Protein AF-A0AA39Y5P6-F1 (afdb_monomer)

Mean predicted aligned error: 9.76 Å

Radius of gyration: 22.53 Å; Cα contacts (8 Å, |Δi|>4): 224; chains: 1; bounding box: 82×36×57 Å

InterPro domains:
  IPR029498 Prion-inhibition and propagation, HeLo domain [PF14479] (5-193)
  IPR031469 Fungal death-pathway protein, SesB domain [PF17046] (226-248)
  IPR038305 HeLo domain superfamily [G3DSA:1.20.120.1020] (1-224)

Foldseek 3Di:
DPDLPPPLVPDFLLRLLLLLLVLLVQEFAWCQCPPVRLLLNLLSLVLSLLSLLLCVLQVVVPDLPSDDPVLRVLSSVLSSVLSVLSVVQQVVQVVVVVPVPDPVNGDTDDLVPPHDPQSNLSSVLSVVSSVVSRDPPPDDDDHRTYGYDPVSSVVSSVSSLVSSVVNCVSCVVSVVVSLVVLLVSCVSCPPRHDLVSVLVSCVPRPVSNNVSSVVVVVVVVPDDPDDDDDDPDDDDDDDDDDPDDDDDDDDD

pLDDT: mean 84.46, std 14.76, range [33.56, 97.62]

Solvent-accessible surface area (backbone atoms only — not comparable to full-atom values): 15025 Å² total; per-residue (Å²): 143,88,65,76,78,75,60,61,79,79,49,56,58,45,54,45,47,53,54,44,58,48,50,62,76,30,57,30,45,24,56,87,44,59,90,50,39,57,62,54,49,46,44,51,40,49,54,45,33,52,53,38,43,54,38,58,48,52,34,35,87,83,37,66,81,72,42,58,73,70,56,40,54,50,45,40,52,46,44,50,48,49,43,48,51,51,54,50,53,50,50,53,30,51,56,50,58,70,68,63,78,51,71,82,86,65,45,56,52,49,75,90,77,68,44,52,80,88,52,41,52,49,48,52,50,40,49,50,55,33,52,69,70,44,75,89,69,85,67,79,87,72,78,73,47,46,50,60,57,70,68,59,49,53,54,52,52,54,54,43,47,55,46,50,55,50,57,54,66,72,43,64,93,32,48,68,50,41,48,52,50,28,44,48,52,45,58,73,42,58,90,71,42,64,58,72,58,52,31,63,57,21,59,86,77,32,64,63,46,22,51,37,42,48,58,52,52,53,58,54,70,72,44,73,91,77,84,81,89,84,70,98,78,82,78,86,83,89,87,81,88,80,93,70,92,84,80,89,85,79,87,130

Secondary structure (DSSP, 8-state):
--SHHHHGGG--HHHHHHHHHHHHHHEEEBGGGGGGHHHHHHHHHHHHHHHHHHHHHTTTTT-GGGS-HHHHHHHHHHHHHHHHHHHHHHHHHHHHHHHH-SSGGG-B--HHHHS-TTTHHHHHHHHHHHHHHS-------PPPEEE-SHHHHHHHHHHHHHHHHHHHHT-GGGHHHHHHHHHHHHHHHTTTS-HHHHHHHHTTT-HHHHHHHHHHHHHHHSS-------STT----------SPP------

Nearest PDB structures (foldseek):
  2wvo-assembly1_B  TM=9.289E-01  e=4.476E-13  Podospora anserina
  2wvn-assembly1_A-2  TM=9.182E-01  e=2.655E-13  Podospora anserina
  2wvq-assembly1_A  TM=9.325E-01  e=5.952E-13  Podospora anserina
  2wvq-assembly1_B  TM=9.273E-01  e=1.243E-11  Podospora anserina

Sequence (252 aa):
MEAVGLGIGALGLAGLFNNAVDCFEFVQLGRDFGKDFGTSQLQLDNTRLRLTRWGEAVHVQENEGSLPPAELEQAKKTIGQILFLFAQAEGVSEDVKRKAGSATELAAYDPNSDMEDRLMPLHEHMRSIAQARQKKVGLRRKTKWALYGRGHFMALLENIRALLDDLEKMVPARRDAQRSLCEEEVSIMNGNVDLPLLESVAADQDPDLREAVKKVLDKKEERPPNVIFSGADNRGFQLGHNSGSISGFTFG

Structure (mmCIF, N/CA/C/O backbone):
data_AF-A0AA39Y5P6-F1
#
_entry.id   AF-A0AA39Y5P6-F1
#
loop_
_atom_site.group_PDB
_atom_site.id
_atom_site.type_symbol
_atom_site.label_atom_id
_atom_site.label_alt_id
_atom_site.label_comp_id
_atom_site.label_asym_id
_atom_site.label_entity_id
_atom_site.label_seq_id
_atom_site.pdbx_PDB_ins_code
_atom_site.Cartn_x
_atom_site.Cartn_y
_atom_site.Cartn_z
_atom_site.occupancy
_atom_site.B_iso_or_equiv
_atom_site.auth_seq_id
_atom_site.auth_comp_id
_atom_site.auth_asym_id
_atom_site.auth_atom_id
_atom_site.pdbx_PDB_model_num
ATOM 1 N N . MET A 1 1 ? 27.023 -2.803 7.244 1.00 39.62 1 MET A N 1
ATOM 2 C CA . MET A 1 1 ? 25.901 -3.175 8.127 1.00 39.62 1 MET A CA 1
ATOM 3 C C . MET A 1 1 ? 26.045 -2.395 9.416 1.00 39.62 1 MET A C 1
ATOM 5 O O . MET A 1 1 ? 26.773 -2.889 10.245 1.00 39.62 1 MET A O 1
ATOM 9 N N . GLU A 1 2 ? 25.441 -1.210 9.548 1.00 36.31 2 GLU A N 1
ATOM 10 C CA . GLU A 1 2 ? 25.151 -0.501 10.817 1.00 36.31 2 GLU A CA 1
ATOM 11 C C . GLU A 1 2 ? 24.315 0.744 10.450 1.00 36.31 2 GLU A C 1
ATOM 13 O O . GLU A 1 2 ? 24.869 1.724 9.971 1.00 36.31 2 GLU A O 1
ATOM 18 N N . ALA A 1 3 ? 22.981 0.678 10.554 1.00 33.56 3 ALA A N 1
ATOM 19 C CA . ALA A 1 3 ? 22.080 1.853 10.524 1.00 33.56 3 ALA A CA 1
ATOM 20 C C . ALA A 1 3 ? 20.616 1.474 10.809 1.00 33.56 3 ALA A C 1
ATOM 22 O O . ALA A 1 3 ? 19.875 2.251 11.402 1.00 33.56 3 ALA A O 1
ATOM 23 N N . VAL A 1 4 ? 20.188 0.266 10.425 1.00 43.31 4 VAL A N 1
ATOM 24 C CA . VAL A 1 4 ? 18.768 -0.131 10.517 1.00 43.31 4 VAL A CA 1
ATOM 25 C C . VAL A 1 4 ? 18.364 -0.505 11.952 1.00 43.31 4 VAL A C 1
ATOM 27 O O . VAL A 1 4 ? 17.228 -0.276 12.351 1.00 43.31 4 VAL A O 1
ATOM 30 N N . GLY A 1 5 ? 19.298 -1.005 12.770 1.00 38.91 5 GLY A N 1
ATOM 31 C CA . GLY A 1 5 ? 19.002 -1.474 14.132 1.00 38.91 5 GLY A CA 1
ATOM 32 C C . GLY A 1 5 ? 18.878 -0.384 15.205 1.00 38.91 5 GLY A C 1
ATOM 33 O O . GLY A 1 5 ? 18.193 -0.593 16.198 1.00 38.91 5 GLY A O 1
ATOM 34 N N . LEU A 1 6 ? 19.499 0.786 15.018 1.00 39.22 6 LEU A N 1
ATOM 35 C CA . LEU A 1 6 ? 19.599 1.815 16.069 1.00 39.22 6 LEU A CA 1
ATOM 36 C C . LEU A 1 6 ? 18.521 2.911 15.987 1.00 39.22 6 LEU A C 1
ATOM 38 O O . LEU A 1 6 ? 18.294 3.606 16.971 1.00 39.22 6 LEU A O 1
ATOM 42 N N . GLY A 1 7 ? 17.829 3.059 14.851 1.00 41.22 7 GLY A N 1
ATOM 43 C CA . GLY A 1 7 ? 16.792 4.088 14.668 1.00 41.22 7 GLY A CA 1
ATOM 44 C C . GLY A 1 7 ? 15.353 3.620 14.913 1.00 41.22 7 GLY A C 1
ATOM 45 O O . GLY A 1 7 ? 14.494 4.431 15.245 1.00 41.22 7 GLY A O 1
ATOM 46 N N . ILE A 1 8 ? 15.080 2.319 14.766 1.00 47.31 8 ILE A N 1
ATOM 47 C CA . ILE A 1 8 ? 13.721 1.754 14.863 1.00 47.31 8 ILE A CA 1
ATOM 48 C C . ILE A 1 8 ? 13.249 1.683 16.328 1.00 47.31 8 ILE A C 1
ATOM 50 O O . ILE A 1 8 ? 12.071 1.882 16.600 1.00 47.31 8 ILE A O 1
ATOM 54 N N . GLY A 1 9 ? 14.160 1.486 17.288 1.00 49.50 9 GLY A N 1
ATOM 55 C CA . GLY A 1 9 ? 13.812 1.309 18.706 1.00 49.50 9 GLY A CA 1
ATOM 56 C C . GLY A 1 9 ? 13.389 2.575 19.465 1.00 49.50 9 GLY A C 1
ATOM 57 O O . GLY A 1 9 ? 12.882 2.460 20.575 1.00 49.50 9 GLY A O 1
ATOM 58 N N . ALA A 1 10 ? 13.589 3.772 18.900 1.00 58.25 10 ALA A N 1
ATOM 59 C CA . ALA A 1 10 ? 13.275 5.044 19.565 1.00 58.25 10 ALA A CA 1
ATOM 60 C C . ALA A 1 10 ? 11.920 5.650 19.150 1.00 58.25 10 ALA A C 1
ATOM 62 O O . ALA A 1 10 ? 11.493 6.648 19.731 1.00 58.25 10 ALA A O 1
ATOM 63 N N . LEU A 1 11 ? 11.256 5.089 18.134 1.00 70.00 11 LEU A N 1
ATOM 64 C CA . LEU A 1 11 ? 10.003 5.621 17.599 1.00 70.00 11 LEU A CA 1
ATOM 65 C C . LEU A 1 11 ? 8.789 4.922 18.223 1.00 70.00 11 LEU A C 1
ATOM 67 O O . LEU A 1 11 ? 8.764 3.700 18.364 1.00 70.00 11 LEU A O 1
ATOM 71 N N . GLY A 1 12 ? 7.759 5.708 18.548 1.00 86.31 12 GLY A N 1
ATOM 72 C CA . GLY A 1 12 ? 6.415 5.195 18.828 1.00 86.31 12 GLY A CA 1
ATOM 73 C C . GLY A 1 12 ? 5.782 4.545 17.592 1.00 86.31 12 GLY A C 1
ATOM 74 O O . GLY A 1 12 ? 6.329 4.616 16.484 1.00 86.31 12 GLY A O 1
ATOM 75 N N . LEU A 1 13 ? 4.617 3.920 17.770 1.00 90.25 13 LEU A N 1
ATOM 76 C CA . LEU A 1 13 ? 3.918 3.218 16.689 1.00 90.25 13 LEU A CA 1
ATOM 77 C C . LEU A 1 13 ? 3.624 4.145 15.497 1.00 90.25 13 LEU A C 1
ATOM 79 O O . LEU A 1 13 ? 3.844 3.747 14.356 1.00 90.25 13 LEU A O 1
ATOM 83 N N . ALA A 1 14 ? 3.208 5.388 15.745 1.00 89.38 14 ALA A N 1
ATOM 84 C CA . ALA A 1 14 ? 2.924 6.384 14.714 1.00 89.38 14 ALA A CA 1
ATOM 85 C C . ALA A 1 14 ? 4.166 6.721 13.878 1.00 89.38 14 ALA A C 1
ATOM 87 O O . ALA A 1 14 ? 4.090 6.853 12.655 1.00 89.38 14 ALA A O 1
ATOM 88 N N . GLY A 1 15 ? 5.332 6.822 14.523 1.00 88.81 15 GLY A N 1
ATOM 89 C CA . GLY A 1 15 ? 6.603 7.059 13.839 1.00 88.81 15 GLY A CA 1
ATOM 90 C C . GLY A 1 15 ? 7.005 5.881 12.953 1.00 88.81 15 GLY A C 1
ATOM 91 O O . GLY A 1 15 ? 7.363 6.075 11.793 1.00 88.81 15 GLY A O 1
ATOM 92 N N . LEU A 1 16 ? 6.897 4.653 13.470 1.00 91.00 16 LEU A N 1
ATOM 93 C CA . LEU A 1 16 ? 7.160 3.437 12.694 1.00 91.00 16 LEU A CA 1
ATOM 94 C C . LEU A 1 16 ? 6.208 3.304 11.504 1.00 91.00 16 LEU A C 1
ATOM 96 O O . LEU A 1 16 ? 6.650 3.017 10.393 1.00 91.00 16 LEU A O 1
ATOM 100 N N . PHE A 1 17 ? 4.919 3.549 11.734 1.00 92.50 17 PHE A N 1
ATOM 101 C CA . PHE A 1 17 ? 3.883 3.515 10.712 1.00 92.50 17 PHE A CA 1
ATOM 102 C C . PHE A 1 17 ? 4.175 4.507 9.581 1.00 92.50 17 PHE A C 1
ATOM 104 O O . PHE A 1 17 ? 4.240 4.102 8.422 1.00 92.50 17 PHE A O 1
ATOM 111 N N . ASN A 1 18 ? 4.436 5.777 9.909 1.00 90.69 18 ASN A N 1
ATOM 112 C CA . ASN A 1 18 ? 4.758 6.800 8.911 1.00 90.69 18 ASN A CA 1
ATOM 113 C C . ASN A 1 18 ? 6.004 6.418 8.101 1.00 90.69 18 ASN A C 1
ATOM 115 O O . ASN A 1 18 ? 5.994 6.509 6.877 1.00 90.69 18 ASN A O 1
ATOM 119 N N . ASN A 1 19 ? 7.044 5.898 8.761 1.00 89.69 19 ASN A N 1
ATOM 120 C CA . ASN A 1 19 ? 8.247 5.428 8.073 1.00 89.69 19 ASN A CA 1
ATOM 121 C C . ASN A 1 19 ? 7.961 4.286 7.093 1.00 89.69 19 ASN A C 1
ATOM 123 O O . ASN A 1 19 ? 8.615 4.212 6.053 1.00 89.69 19 ASN A O 1
ATOM 127 N N . ALA A 1 20 ? 7.060 3.369 7.456 1.00 93.12 20 ALA A N 1
ATOM 128 C CA . ALA A 1 20 ? 6.717 2.212 6.639 1.00 93.12 20 ALA A CA 1
ATOM 129 C C . ALA A 1 20 ? 5.884 2.625 5.424 1.00 93.12 20 ALA A C 1
ATOM 131 O O . ALA A 1 20 ? 6.175 2.177 4.319 1.00 93.12 20 ALA A O 1
ATOM 132 N N . VAL A 1 21 ? 4.915 3.527 5.609 1.00 93.50 21 VAL A N 1
ATOM 133 C CA . VAL A 1 21 ? 4.131 4.121 4.514 1.00 93.50 21 VAL A CA 1
ATOM 134 C C . VAL A 1 21 ? 5.038 4.883 3.545 1.00 93.50 21 VAL A C 1
ATOM 136 O O . VAL A 1 21 ? 4.896 4.734 2.333 1.00 93.50 21 VAL A O 1
ATOM 139 N N . ASP A 1 22 ? 6.007 5.638 4.063 1.00 90.38 22 ASP A N 1
ATOM 140 C CA . ASP A 1 22 ? 6.978 6.374 3.252 1.00 90.38 22 ASP A CA 1
ATOM 141 C C . ASP A 1 22 ? 7.896 5.463 2.433 1.00 90.38 22 ASP A C 1
ATOM 143 O O . ASP A 1 22 ? 8.292 5.831 1.330 1.00 90.38 22 ASP A O 1
ATOM 147 N N . CYS A 1 23 ? 8.246 4.270 2.930 1.00 92.62 23 CYS A N 1
ATOM 148 C CA . CYS A 1 23 ? 9.097 3.344 2.179 1.00 92.62 23 CYS A CA 1
ATOM 149 C C . CYS A 1 23 ? 8.536 3.037 0.784 1.00 92.62 23 CYS A C 1
ATOM 151 O O . CYS A 1 23 ? 9.318 2.976 -0.160 1.00 92.62 23 CYS A O 1
ATOM 153 N N . PHE A 1 24 ? 7.212 2.941 0.629 1.00 93.50 24 PHE A N 1
ATOM 154 C CA . PHE A 1 24 ? 6.572 2.715 -0.670 1.00 93.50 24 PHE A CA 1
ATOM 155 C C . PHE A 1 24 ? 6.824 3.850 -1.680 1.00 93.50 24 PHE A C 1
ATOM 157 O O . PHE A 1 24 ? 6.935 3.579 -2.868 1.00 93.50 24 PHE A O 1
ATOM 164 N N . GLU A 1 25 ? 6.973 5.104 -1.235 1.00 89.06 25 GLU A N 1
ATOM 165 C CA . GLU A 1 25 ? 7.272 6.259 -2.112 1.00 89.06 25 GLU A CA 1
ATOM 166 C C . GLU A 1 25 ? 8.728 6.274 -2.604 1.00 89.06 25 GLU A C 1
ATOM 168 O O . GLU A 1 25 ? 9.066 6.951 -3.581 1.00 89.06 25 GLU A O 1
ATOM 173 N N . PHE A 1 26 ? 9.609 5.552 -1.909 1.00 89.44 26 PHE A N 1
ATOM 174 C CA . PHE A 1 26 ? 11.027 5.477 -2.245 1.00 89.44 26 PHE A CA 1
ATOM 175 C C . PHE A 1 26 ? 11.373 4.283 -3.135 1.00 89.44 26 PHE A C 1
ATOM 177 O O . PHE A 1 26 ? 12.480 4.258 -3.673 1.00 89.44 26 PHE A O 1
ATOM 184 N N . VAL A 1 27 ? 10.447 3.338 -3.328 1.00 92.62 27 VAL A N 1
ATOM 185 C CA . VAL A 1 27 ? 10.617 2.220 -4.260 1.00 92.62 27 VAL A CA 1
ATOM 186 C C . VAL A 1 27 ? 10.303 2.674 -5.682 1.00 92.62 27 VAL A C 1
ATOM 188 O O . VAL A 1 27 ? 9.231 3.196 -5.969 1.00 92.62 27 VAL A O 1
ATOM 191 N N . GLN A 1 28 ? 11.239 2.429 -6.589 1.00 94.25 28 GLN A N 1
ATOM 192 C CA . GLN A 1 28 ? 11.028 2.442 -8.033 1.00 94.25 28 GLN A CA 1
ATOM 193 C C . GLN A 1 28 ? 11.146 1.016 -8.569 1.00 94.25 28 GLN A C 1
ATOM 195 O O . GLN A 1 28 ? 11.784 0.171 -7.947 1.00 94.25 28 GLN A O 1
ATOM 200 N N . LEU A 1 29 ? 10.569 0.739 -9.734 1.00 95.12 29 LEU A N 1
ATOM 201 C CA . LEU A 1 29 ? 10.703 -0.560 -10.395 1.00 95.12 29 LEU A CA 1
ATOM 202 C C . LEU A 1 29 ? 11.699 -0.455 -11.550 1.00 95.12 29 LEU A C 1
ATOM 204 O O . LEU A 1 29 ? 11.674 0.519 -12.303 1.00 95.12 29 LEU A O 1
ATOM 208 N N . GLY A 1 30 ? 12.593 -1.434 -11.677 1.00 93.94 30 GLY A N 1
ATOM 209 C CA . GLY A 1 30 ? 13.569 -1.491 -12.765 1.00 93.94 30 GLY A CA 1
ATOM 210 C C . GLY A 1 30 ? 12.913 -1.587 -14.149 1.00 93.94 30 GLY A C 1
ATOM 211 O O . GLY A 1 30 ? 11.783 -2.057 -14.293 1.00 93.94 30 GLY A O 1
ATOM 212 N N . ARG A 1 31 ? 13.621 -1.162 -15.205 1.00 92.25 31 ARG A N 1
ATOM 213 C CA . ARG A 1 31 ? 13.123 -1.264 -16.594 1.00 92.25 31 ARG A CA 1
ATOM 214 C C . ARG A 1 31 ? 12.903 -2.709 -17.056 1.00 92.25 31 ARG A C 1
ATOM 216 O O . ARG A 1 31 ? 12.167 -2.938 -18.012 1.00 92.25 31 ARG A O 1
ATOM 223 N N . ASP A 1 32 ? 13.479 -3.682 -16.357 1.00 91.19 32 ASP A N 1
ATOM 224 C CA . ASP A 1 32 ? 13.278 -5.113 -16.587 1.00 91.19 32 ASP A CA 1
ATOM 225 C C . ASP A 1 32 ? 11.836 -5.586 -16.317 1.00 91.19 32 ASP A C 1
ATOM 227 O O . ASP A 1 32 ? 11.444 -6.659 -16.777 1.00 91.19 32 ASP A O 1
ATOM 231 N N . PHE A 1 33 ? 11.011 -4.774 -15.644 1.00 93.00 33 PHE A N 1
ATOM 232 C CA . PHE A 1 33 ? 9.580 -5.045 -15.485 1.00 93.00 33 PHE A CA 1
ATOM 233 C C . PHE A 1 33 ? 8.805 -4.945 -16.803 1.00 93.00 33 PHE A C 1
ATOM 235 O O . PHE A 1 33 ? 7.799 -5.639 -16.967 1.00 93.00 33 PHE A O 1
ATOM 242 N N . GLY A 1 34 ? 9.267 -4.133 -17.762 1.00 93.12 34 GLY A N 1
ATOM 243 C CA . GLY A 1 34 ? 8.646 -4.015 -19.078 1.00 93.12 34 GLY A CA 1
ATOM 244 C C . GLY A 1 34 ? 7.139 -3.750 -18.998 1.00 93.12 34 GLY A C 1
ATOM 245 O O . GLY A 1 34 ? 6.685 -2.813 -18.350 1.00 93.12 34 GLY A O 1
ATOM 246 N N . LYS A 1 35 ? 6.357 -4.623 -19.640 1.00 93.06 35 LYS A N 1
ATOM 247 C CA . LYS A 1 35 ? 4.886 -4.544 -19.688 1.00 93.06 35 LYS A CA 1
ATOM 248 C C . LYS A 1 35 ? 4.206 -4.769 -18.334 1.00 93.06 35 LYS A C 1
ATOM 250 O O . LYS A 1 35 ? 3.065 -4.370 -18.160 1.00 93.06 35 LYS A O 1
ATOM 255 N N . ASP A 1 36 ? 4.890 -5.401 -17.385 1.00 93.25 36 ASP A N 1
ATOM 256 C CA . ASP A 1 36 ? 4.337 -5.689 -16.060 1.00 93.25 36 ASP A CA 1
ATOM 257 C C . ASP A 1 36 ? 4.559 -4.535 -15.069 1.00 93.25 36 ASP A C 1
ATOM 259 O O . ASP A 1 36 ? 4.108 -4.615 -13.925 1.00 93.25 36 ASP A O 1
ATOM 263 N N . PHE A 1 37 ? 5.240 -3.460 -15.491 1.00 95.19 37 PHE A N 1
ATOM 264 C CA . PHE A 1 37 ? 5.507 -2.285 -14.661 1.00 95.19 37 PHE A CA 1
ATOM 265 C C . PHE A 1 37 ? 4.225 -1.699 -14.067 1.00 95.19 37 PHE A C 1
ATOM 267 O O . PHE A 1 37 ? 4.123 -1.584 -12.848 1.00 95.19 37 PHE A O 1
ATOM 274 N N . GLY A 1 38 ? 3.238 -1.378 -14.909 1.00 95.50 38 GLY A N 1
ATOM 275 C CA . GLY A 1 38 ? 2.012 -0.715 -14.468 1.00 95.50 38 GLY A CA 1
ATOM 276 C C . GLY A 1 38 ? 1.237 -1.537 -13.437 1.00 95.50 38 GLY A C 1
ATOM 277 O O . GLY A 1 38 ? 0.878 -1.029 -12.378 1.00 95.50 38 GLY A O 1
ATOM 278 N N . THR A 1 39 ? 1.045 -2.832 -13.695 1.00 94.88 39 THR A N 1
ATOM 279 C CA . THR A 1 39 ? 0.375 -3.738 -12.750 1.00 94.88 39 THR A CA 1
ATOM 280 C C . THR A 1 39 ? 1.167 -3.899 -11.452 1.00 94.88 39 THR A C 1
ATOM 282 O O . THR A 1 39 ? 0.580 -3.857 -10.374 1.00 94.88 39 THR A O 1
ATOM 285 N N . SER A 1 40 ? 2.494 -4.030 -11.530 1.00 95.81 40 SER A N 1
ATOM 286 C CA . SER A 1 40 ? 3.355 -4.150 -10.344 1.00 95.81 40 SER A CA 1
ATOM 287 C C . SER A 1 40 ? 3.354 -2.865 -9.505 1.00 95.81 40 SER A C 1
ATOM 289 O O . SER A 1 40 ? 3.368 -2.921 -8.277 1.00 95.81 40 SER A O 1
ATOM 291 N N . GLN A 1 41 ? 3.281 -1.698 -10.147 1.00 96.94 41 GLN A N 1
ATOM 292 C CA . GLN A 1 41 ? 3.153 -0.419 -9.453 1.00 96.94 41 GLN A CA 1
ATOM 293 C C . GLN A 1 41 ? 1.815 -0.325 -8.708 1.00 96.94 41 GLN A C 1
ATOM 295 O O . GLN A 1 41 ? 1.813 -0.052 -7.510 1.00 96.94 41 GLN A O 1
ATOM 300 N N . LEU A 1 42 ? 0.698 -0.658 -9.365 1.00 97.00 42 LEU A N 1
ATOM 301 C CA . LEU A 1 42 ? -0.626 -0.661 -8.726 1.00 97.00 42 LEU A CA 1
ATOM 302 C C . LEU A 1 42 ? -0.714 -1.640 -7.549 1.00 97.00 42 LEU A C 1
ATOM 304 O O . LEU A 1 42 ? -1.405 -1.382 -6.569 1.00 97.00 42 LEU A O 1
ATOM 308 N N . GLN A 1 43 ? 0.016 -2.751 -7.611 1.00 97.00 43 GLN A N 1
ATOM 309 C CA . GLN A 1 43 ? 0.132 -3.688 -6.499 1.00 97.00 43 GLN A CA 1
ATOM 310 C C . GLN A 1 43 ? 0.863 -3.087 -5.279 1.00 97.00 43 GLN A C 1
ATOM 312 O O . GLN A 1 43 ? 0.473 -3.346 -4.135 1.00 97.00 43 GLN A O 1
ATOM 317 N N . LEU A 1 44 ? 1.902 -2.266 -5.491 1.00 96.56 44 LEU A N 1
ATOM 318 C CA . LEU A 1 44 ? 2.540 -1.509 -4.402 1.00 96.56 44 LEU A CA 1
ATOM 319 C C . LEU A 1 44 ? 1.592 -0.461 -3.833 1.00 96.56 44 LEU A C 1
ATOM 321 O O . LEU A 1 44 ? 1.494 -0.334 -2.611 1.00 96.56 44 LEU A O 1
ATOM 325 N N . ASP A 1 45 ? 0.886 0.255 -4.705 1.00 96.88 45 ASP A N 1
ATOM 326 C CA . ASP A 1 45 ? -0.066 1.288 -4.305 1.00 96.88 45 ASP A CA 1
ATOM 327 C C . ASP A 1 45 ? -1.196 0.690 -3.461 1.00 96.88 45 ASP A C 1
ATOM 329 O O . ASP A 1 45 ? -1.514 1.219 -2.397 1.00 96.88 45 ASP A O 1
ATOM 333 N N . ASN A 1 46 ? -1.731 -0.464 -3.868 1.00 97.62 46 ASN A N 1
ATOM 334 C CA . ASN A 1 46 ? -2.757 -1.190 -3.127 1.00 97.62 46 ASN A CA 1
ATOM 335 C C . ASN A 1 46 ? -2.248 -1.687 -1.764 1.00 97.62 46 ASN A C 1
ATOM 337 O O . ASN A 1 46 ? -2.908 -1.515 -0.741 1.00 97.62 46 ASN A O 1
ATOM 341 N N . THR A 1 47 ? -1.033 -2.241 -1.711 1.00 97.38 47 THR A N 1
ATOM 342 C CA . THR A 1 47 ? -0.421 -2.686 -0.445 1.00 97.38 47 THR A CA 1
ATOM 343 C C . THR A 1 47 ? -0.204 -1.514 0.516 1.00 97.38 47 THR A C 1
ATOM 345 O O . THR A 1 47 ? -0.463 -1.625 1.718 1.00 97.38 47 THR A O 1
ATOM 348 N N . ARG A 1 48 ? 0.221 -0.359 -0.006 1.00 96.94 48 ARG A N 1
ATOM 349 C CA . ARG A 1 48 ? 0.332 0.875 0.774 1.00 96.94 48 ARG A CA 1
ATOM 350 C C . ARG A 1 48 ? -1.036 1.358 1.248 1.00 96.94 48 ARG A C 1
ATOM 352 O O . ARG A 1 48 ? -1.176 1.702 2.421 1.00 96.94 48 ARG A O 1
ATOM 359 N N . LEU A 1 49 ? -2.035 1.377 0.366 1.00 96.00 49 LEU A N 1
ATOM 360 C CA . LEU A 1 49 ? -3.404 1.772 0.693 1.00 96.00 49 LEU A CA 1
ATOM 361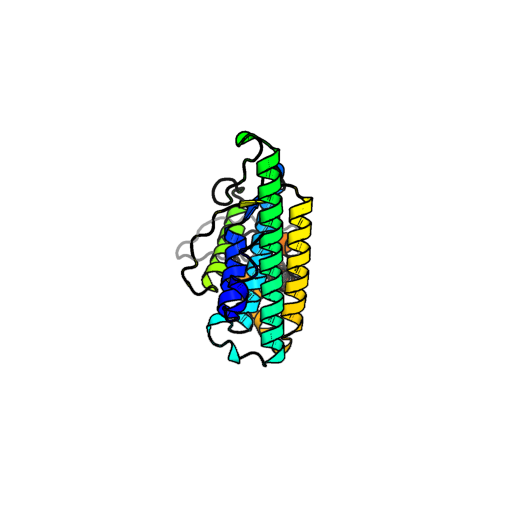 C C . LEU A 1 49 ? -3.935 0.930 1.857 1.00 96.00 49 LEU A C 1
ATOM 363 O O . LEU A 1 49 ? -4.384 1.490 2.858 1.00 96.00 49 LEU A O 1
ATOM 367 N N . ARG A 1 50 ? -3.751 -0.390 1.788 1.00 96.44 50 ARG A N 1
ATOM 368 C CA . ARG A 1 50 ? -4.113 -1.341 2.840 1.00 96.44 50 ARG A CA 1
ATOM 369 C C . ARG A 1 50 ? -3.415 -1.056 4.175 1.00 96.44 50 ARG A C 1
ATOM 371 O O . ARG A 1 50 ? -4.081 -0.992 5.208 1.00 96.44 50 ARG A O 1
ATOM 378 N N . LEU A 1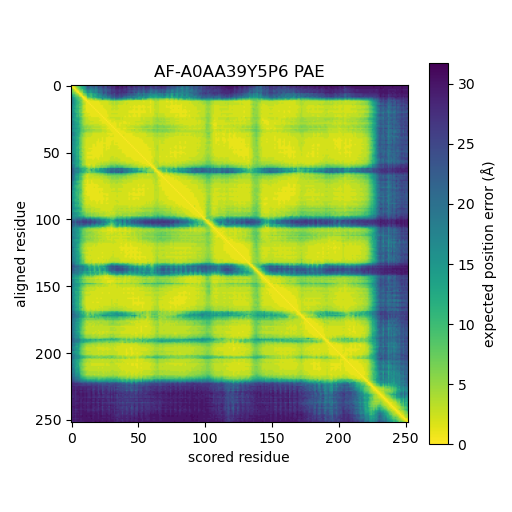 51 ? -2.102 -0.791 4.170 1.00 96.38 51 LEU A N 1
ATOM 379 C CA . LEU A 1 51 ? -1.382 -0.374 5.383 1.00 96.38 51 LEU A CA 1
ATOM 380 C C . LEU A 1 51 ? -1.975 0.918 5.963 1.00 96.38 51 LEU A C 1
ATOM 382 O O . LEU A 1 51 ? -2.245 0.988 7.162 1.00 96.38 51 LEU A O 1
ATOM 386 N N . THR A 1 52 ? -2.207 1.935 5.127 1.00 95.69 52 THR A N 1
ATOM 387 C CA . THR A 1 52 ? -2.766 3.208 5.608 1.00 95.69 52 THR A CA 1
ATOM 388 C C . THR A 1 52 ? -4.175 3.063 6.166 1.00 95.69 52 THR A C 1
ATOM 390 O O . THR A 1 52 ? -4.497 3.703 7.164 1.00 95.69 52 THR A O 1
ATOM 393 N N . ARG A 1 53 ? -4.987 2.177 5.582 1.00 95.56 53 ARG A N 1
ATOM 394 C CA . ARG A 1 53 ? -6.326 1.839 6.069 1.00 95.56 53 ARG A CA 1
ATOM 395 C C . ARG A 1 53 ? -6.284 1.216 7.459 1.00 95.56 53 ARG A C 1
ATOM 397 O O . ARG A 1 53 ? -7.067 1.606 8.320 1.00 95.56 53 ARG A O 1
ATOM 404 N N . TRP A 1 54 ? -5.356 0.288 7.698 1.00 94.94 54 TRP A N 1
ATOM 405 C CA . TRP A 1 54 ? -5.149 -0.274 9.033 1.00 94.94 54 TRP A CA 1
ATOM 406 C C . TRP A 1 54 ? -4.791 0.821 10.047 1.00 94.94 54 TRP A C 1
ATOM 408 O O . TRP A 1 54 ? -5.388 0.875 11.121 1.00 94.94 54 TRP A O 1
ATOM 418 N N . GLY A 1 55 ? -3.874 1.725 9.684 1.00 93.38 55 GLY A N 1
ATOM 419 C CA . GLY A 1 55 ? -3.459 2.836 10.545 1.00 93.38 55 GLY A CA 1
ATOM 420 C C . GLY A 1 55 ? -4.608 3.780 10.905 1.00 93.38 55 GLY A C 1
ATOM 421 O O . GLY A 1 55 ? -4.749 4.156 12.068 1.00 93.38 55 GLY A O 1
ATOM 422 N N . GLU A 1 56 ? -5.451 4.107 9.926 1.00 92.56 56 GLU A N 1
ATOM 423 C CA . GLU A 1 56 ? -6.661 4.912 10.117 1.00 92.56 56 GLU A CA 1
ATOM 424 C C . GLU A 1 56 ? -7.661 4.205 11.045 1.00 92.56 56 GLU A C 1
ATOM 426 O O . GLU A 1 56 ? -8.138 4.786 12.017 1.00 92.56 56 GLU A O 1
ATOM 431 N N . ALA A 1 57 ? -7.918 2.913 10.818 1.00 91.94 57 ALA A N 1
ATOM 432 C CA . ALA A 1 57 ? -8.876 2.136 11.605 1.00 91.94 57 ALA A CA 1
ATOM 433 C C . ALA A 1 57 ? -8.493 2.012 13.091 1.00 91.94 57 ALA A C 1
ATOM 435 O O . ALA A 1 57 ? -9.370 1.871 13.949 1.00 91.94 57 ALA A O 1
ATOM 436 N N . VAL A 1 58 ? -7.195 2.051 13.406 1.00 91.12 58 VAL A N 1
ATOM 437 C CA . VAL A 1 58 ? -6.681 2.038 14.785 1.00 91.12 58 VAL A CA 1
ATOM 438 C C . VAL A 1 58 ? -6.319 3.432 15.301 1.00 91.12 58 VAL A C 1
ATOM 440 O O . VAL A 1 58 ? -5.763 3.538 16.389 1.00 91.12 58 VAL A O 1
ATOM 443 N N . HIS A 1 59 ? -6.624 4.499 14.554 1.00 89.56 59 HIS A N 1
ATOM 444 C CA . HIS A 1 59 ? -6.305 5.884 14.920 1.00 89.56 59 HIS A CA 1
ATOM 445 C C . HIS A 1 59 ? -4.833 6.076 15.306 1.00 89.56 59 HIS A C 1
ATOM 447 O O . HIS A 1 59 ? -4.507 6.769 16.278 1.00 89.56 59 HIS A O 1
ATOM 453 N N . VAL A 1 60 ? -3.927 5.441 14.550 1.00 88.94 60 VAL A N 1
ATOM 454 C CA . VAL A 1 60 ? -2.487 5.390 14.856 1.00 88.94 60 VAL A CA 1
ATOM 455 C C . VAL A 1 60 ? -1.882 6.786 15.015 1.00 88.94 60 VAL A C 1
ATOM 457 O O . VAL A 1 60 ? -0.926 6.977 15.758 1.00 88.94 60 VAL A O 1
ATOM 460 N N . GLN A 1 61 ? -2.463 7.775 14.337 1.00 83.38 61 GLN A N 1
ATOM 461 C CA . GLN A 1 61 ? -2.006 9.156 14.333 1.00 83.38 61 GLN A CA 1
ATOM 462 C C . GLN A 1 61 ? -2.588 10.007 15.470 1.00 83.38 61 GLN A C 1
ATOM 464 O O . GLN A 1 61 ? -2.016 11.054 15.787 1.00 83.38 61 GLN A O 1
ATOM 469 N N . GLU A 1 62 ? -3.750 9.658 16.031 1.00 81.38 62 GLU A N 1
ATOM 470 C CA . GLU A 1 62 ? -4.396 10.423 17.111 1.00 81.38 62 GLU A CA 1
ATOM 471 C C . GLU A 1 62 ? -4.060 9.870 18.490 1.00 81.38 62 GLU A C 1
ATOM 473 O O . GLU A 1 62 ? -3.868 10.646 19.424 1.00 81.38 62 GLU A O 1
ATOM 478 N N . ASN A 1 63 ? -4.051 8.543 18.640 1.00 74.00 63 ASN A N 1
ATOM 479 C CA . ASN A 1 63 ? -3.981 7.920 19.951 1.00 74.00 63 ASN A CA 1
ATOM 480 C C . ASN A 1 63 ? -3.436 6.487 19.876 1.00 74.00 63 ASN A C 1
ATOM 482 O O . ASN A 1 63 ? -4.198 5.522 19.776 1.00 74.00 63 ASN A O 1
ATOM 486 N N . GLU A 1 64 ? -2.115 6.342 20.023 1.00 66.56 64 GLU A N 1
ATOM 487 C CA . GLU A 1 64 ? -1.470 5.026 20.182 1.00 66.56 64 GLU A CA 1
ATOM 488 C C . GLU A 1 64 ? -2.029 4.239 21.386 1.00 66.56 64 GLU A C 1
ATOM 490 O O . GLU A 1 64 ? -2.008 3.012 21.381 1.00 66.56 64 GLU A O 1
ATOM 495 N N . GLY A 1 65 ? -2.586 4.926 22.393 1.00 60.78 65 GLY A N 1
ATOM 496 C CA . GLY A 1 65 ? -3.226 4.321 23.566 1.00 60.78 65 GLY A CA 1
ATOM 497 C C . GLY A 1 65 ? -4.615 3.729 23.307 1.00 60.78 65 GLY A C 1
ATOM 498 O O . GLY A 1 65 ? -5.256 3.258 24.243 1.00 60.78 65 GLY A O 1
ATOM 499 N N . SER A 1 66 ? -5.103 3.759 22.062 1.00 73.88 66 SER A N 1
ATOM 500 C CA . SER A 1 66 ? -6.347 3.084 21.673 1.00 73.88 66 SER A CA 1
ATOM 501 C C . SER A 1 66 ? -6.181 1.569 21.492 1.00 73.88 66 SER A C 1
ATOM 503 O O . SER A 1 66 ? -7.179 0.843 21.493 1.00 73.88 66 SER A O 1
ATOM 505 N N . LEU A 1 67 ? -4.938 1.092 21.359 1.00 84.62 67 LEU A N 1
ATOM 506 C CA . LEU A 1 67 ? -4.593 -0.325 21.359 1.00 84.62 67 LEU A CA 1
ATOM 507 C C . LEU A 1 67 ? -4.208 -0.768 22.777 1.00 84.62 67 LEU A C 1
ATOM 509 O O . LEU A 1 67 ? -3.490 -0.036 23.466 1.00 84.62 67 LEU A O 1
ATOM 513 N N . PRO A 1 68 ? -4.628 -1.964 23.228 1.00 88.81 68 PRO A N 1
ATOM 514 C CA . PRO A 1 68 ? -4.123 -2.492 24.483 1.00 88.81 68 PRO A CA 1
ATOM 515 C C . PRO A 1 68 ? -2.605 -2.766 24.392 1.00 88.81 68 PRO A C 1
ATOM 517 O O . PRO A 1 68 ? -2.060 -2.923 23.295 1.00 88.81 68 PRO A O 1
ATOM 520 N N . PRO A 1 69 ? -1.877 -2.786 25.528 1.00 88.88 69 PRO A N 1
ATOM 521 C CA . PRO A 1 69 ? -0.411 -2.786 25.515 1.00 88.88 69 PRO A CA 1
ATOM 522 C C . PRO A 1 69 ? 0.233 -3.946 24.745 1.00 88.88 69 PRO A C 1
ATOM 524 O O . PRO A 1 69 ? 1.275 -3.759 24.121 1.00 88.88 69 PRO A O 1
ATOM 527 N N . ALA A 1 70 ? -0.374 -5.136 24.770 1.00 89.31 70 ALA A N 1
ATOM 528 C CA . ALA A 1 70 ? 0.156 -6.305 24.071 1.00 89.31 70 ALA A CA 1
ATOM 529 C C . ALA A 1 70 ? 0.040 -6.152 22.545 1.00 89.31 70 ALA A C 1
ATOM 531 O O . ALA A 1 70 ? 0.997 -6.409 21.814 1.00 89.31 70 ALA A O 1
ATOM 532 N N . GLU A 1 71 ? -1.110 -5.680 22.069 1.00 90.62 71 GLU A N 1
ATOM 533 C CA . GLU A 1 71 ? -1.394 -5.403 20.666 1.00 90.62 71 GLU A CA 1
ATOM 534 C C . GLU A 1 71 ? -0.553 -4.233 20.156 1.00 90.62 71 GLU A C 1
ATOM 536 O O . GLU A 1 71 ? -0.043 -4.297 19.042 1.00 90.62 71 GLU A O 1
ATOM 541 N N . LEU A 1 72 ? -0.344 -3.196 20.974 1.00 90.62 72 LEU A N 1
ATOM 542 C CA . LEU A 1 72 ? 0.538 -2.074 20.649 1.00 90.62 72 LEU A CA 1
ATOM 543 C C . LEU A 1 72 ? 1.980 -2.546 20.406 1.00 90.62 72 LEU A C 1
ATOM 545 O O . LEU A 1 72 ? 2.577 -2.204 19.384 1.00 90.62 72 LEU A O 1
ATOM 549 N N . GLU A 1 73 ? 2.543 -3.346 21.314 1.00 90.25 73 GLU A N 1
ATOM 550 C CA . GLU A 1 73 ? 3.907 -3.868 21.163 1.00 90.25 73 GLU A CA 1
ATOM 551 C C . GLU A 1 73 ? 4.028 -4.825 19.972 1.00 90.25 73 GLU A C 1
ATOM 553 O O . GLU A 1 73 ? 4.985 -4.747 19.194 1.00 90.25 73 GLU A O 1
ATOM 558 N N . GLN A 1 74 ? 3.029 -5.683 19.758 1.00 91.69 74 GLN A N 1
ATOM 559 C CA . GLN A 1 74 ? 3.017 -6.572 18.603 1.00 91.69 74 GLN A CA 1
ATOM 560 C C . GLN A 1 74 ? 2.855 -5.797 17.281 1.00 91.69 74 GLN A C 1
ATOM 562 O O . GLN A 1 74 ? 3.524 -6.130 16.298 1.00 91.69 74 GLN A O 1
ATOM 567 N N . ALA A 1 75 ? 2.053 -4.731 17.244 1.00 93.31 75 ALA A N 1
ATOM 568 C CA . ALA A 1 75 ? 1.923 -3.859 16.080 1.00 93.31 75 ALA A CA 1
ATOM 569 C C . ALA A 1 75 ? 3.246 -3.147 15.763 1.00 93.31 75 ALA A C 1
ATOM 571 O O . ALA A 1 75 ? 3.702 -3.186 14.618 1.00 93.31 75 ALA A O 1
ATOM 572 N N . LYS A 1 76 ? 3.928 -2.585 16.774 1.00 93.00 76 LYS A N 1
ATOM 573 C CA . LYS A 1 76 ? 5.264 -1.983 16.605 1.00 93.00 76 LYS A CA 1
ATOM 574 C C . LYS A 1 76 ? 6.258 -2.984 16.028 1.00 93.00 76 LYS A C 1
ATOM 576 O O . LYS A 1 76 ? 6.968 -2.664 15.076 1.00 93.00 76 LYS A O 1
ATOM 581 N N . LYS A 1 77 ? 6.284 -4.208 16.565 1.00 93.94 77 LYS A N 1
ATOM 582 C CA . LYS A 1 77 ? 7.149 -5.287 16.071 1.00 93.94 77 LYS A CA 1
ATOM 583 C C . LYS A 1 77 ? 6.854 -5.618 14.607 1.00 93.94 77 LYS A C 1
ATOM 585 O O . LYS A 1 77 ? 7.783 -5.705 13.809 1.00 93.94 77 LYS A O 1
ATOM 590 N N . THR A 1 78 ? 5.580 -5.759 14.259 1.00 96.25 78 THR A N 1
ATOM 591 C CA . THR A 1 78 ? 5.139 -6.147 12.911 1.00 96.25 78 THR A CA 1
ATOM 592 C C . THR A 1 78 ? 5.459 -5.056 11.883 1.00 96.25 78 THR A C 1
ATOM 594 O O . THR A 1 78 ? 6.039 -5.341 10.837 1.00 96.25 78 THR A O 1
ATOM 597 N N . ILE A 1 79 ? 5.219 -3.780 12.205 1.00 95.44 79 ILE A N 1
ATOM 598 C CA . ILE A 1 79 ? 5.634 -2.654 11.348 1.00 95.44 79 ILE A CA 1
ATOM 599 C C . ILE A 1 79 ? 7.165 -2.549 11.270 1.00 95.44 79 ILE A C 1
ATOM 601 O O . ILE A 1 79 ? 7.721 -2.290 10.202 1.00 95.44 79 ILE A O 1
ATOM 605 N N . GLY A 1 80 ? 7.873 -2.812 12.370 1.00 94.69 80 GLY A N 1
ATOM 606 C CA . GLY A 1 80 ? 9.332 -2.918 12.380 1.00 94.69 80 GLY A CA 1
ATOM 607 C C . GLY A 1 80 ? 9.854 -3.989 11.415 1.00 94.69 80 GLY A C 1
ATOM 608 O O . GLY A 1 80 ? 10.849 -3.764 10.725 1.00 94.69 80 GLY A O 1
ATOM 609 N N . GLN A 1 81 ? 9.160 -5.125 11.297 1.00 96.62 81 GLN A N 1
ATOM 610 C CA . GLN A 1 81 ? 9.481 -6.164 10.315 1.00 96.62 81 GLN A CA 1
ATOM 611 C C . GLN A 1 81 ? 9.231 -5.695 8.875 1.00 96.62 81 GLN A C 1
ATOM 613 O O . GLN A 1 81 ? 10.072 -5.954 8.018 1.00 96.62 81 GLN A O 1
ATOM 618 N N . ILE A 1 82 ? 8.157 -4.940 8.607 1.00 96.88 82 ILE A N 1
ATOM 619 C CA . ILE A 1 82 ? 7.920 -4.319 7.288 1.00 96.88 82 ILE A CA 1
ATOM 620 C C . ILE A 1 82 ? 9.089 -3.395 6.913 1.00 96.88 82 ILE A C 1
ATOM 622 O O . ILE A 1 82 ? 9.641 -3.493 5.817 1.00 96.88 82 ILE A O 1
ATOM 626 N N . LEU A 1 83 ? 9.526 -2.534 7.838 1.00 95.00 83 LEU A N 1
ATOM 627 C CA . LEU A 1 83 ? 10.688 -1.661 7.630 1.00 95.00 83 LEU A CA 1
ATOM 628 C C . LEU A 1 83 ? 11.965 -2.457 7.338 1.00 95.00 83 LEU A C 1
ATOM 630 O O . LEU A 1 83 ? 12.748 -2.079 6.467 1.00 95.00 83 LEU A O 1
ATOM 634 N N . PHE A 1 84 ? 12.166 -3.567 8.047 1.00 94.75 84 PHE A N 1
ATOM 635 C CA . PHE A 1 84 ? 13.303 -4.453 7.829 1.00 94.75 84 PHE A CA 1
ATOM 636 C C . PHE A 1 84 ? 13.267 -5.127 6.448 1.00 94.75 84 PHE A C 1
ATOM 638 O O . PHE A 1 84 ? 14.312 -5.242 5.811 1.00 94.75 84 PHE A O 1
ATOM 645 N N . LEU A 1 85 ? 12.091 -5.527 5.951 1.00 96.75 85 LEU A N 1
ATOM 646 C CA . LEU A 1 85 ? 11.937 -6.077 4.599 1.00 96.75 85 LEU A CA 1
ATOM 647 C C . LEU A 1 85 ? 12.321 -5.056 3.521 1.00 96.75 85 LEU A C 1
ATOM 649 O O . LEU A 1 85 ? 13.072 -5.395 2.608 1.00 96.75 85 LEU A O 1
ATOM 653 N N . PHE A 1 86 ? 11.885 -3.799 3.657 1.00 95.19 86 PHE A N 1
ATOM 654 C CA . PHE A 1 86 ? 12.308 -2.731 2.748 1.00 95.19 86 PHE A CA 1
ATOM 655 C C . PHE A 1 86 ? 13.821 -2.509 2.784 1.00 95.19 86 PHE A C 1
ATOM 657 O O . PHE A 1 86 ? 14.445 -2.430 1.732 1.00 95.19 86 PHE A O 1
ATOM 664 N N . ALA A 1 87 ? 14.424 -2.463 3.975 1.00 92.94 87 ALA A N 1
ATOM 665 C CA . ALA A 1 87 ? 15.867 -2.278 4.111 1.00 92.94 87 ALA A CA 1
ATOM 666 C C . ALA A 1 87 ? 16.674 -3.443 3.506 1.00 92.94 87 ALA A C 1
ATOM 668 O O . ALA A 1 87 ? 17.729 -3.227 2.911 1.00 92.94 87 ALA A O 1
ATOM 669 N N . GLN A 1 88 ? 16.183 -4.681 3.630 1.00 93.44 88 GLN A N 1
ATOM 670 C CA . GLN A 1 88 ? 16.788 -5.836 2.962 1.00 93.44 88 GLN A CA 1
ATOM 671 C C . GLN A 1 88 ? 16.690 -5.724 1.438 1.00 93.44 88 GLN A C 1
ATOM 673 O O . GLN A 1 88 ? 17.687 -5.937 0.749 1.00 93.44 88 GLN A O 1
ATOM 678 N N . ALA A 1 89 ? 15.515 -5.371 0.914 1.00 93.75 89 ALA A N 1
ATOM 679 C CA . ALA A 1 89 ? 15.308 -5.209 -0.522 1.00 93.75 89 ALA A CA 1
ATOM 680 C C . ALA A 1 89 ? 16.172 -4.073 -1.105 1.00 93.75 89 ALA A C 1
ATOM 682 O O . ALA A 1 89 ? 16.776 -4.242 -2.164 1.00 93.75 89 ALA A O 1
ATOM 683 N N . GLU A 1 90 ? 16.315 -2.961 -0.380 1.00 92.25 90 GLU A N 1
ATOM 684 C CA . GLU A 1 90 ? 17.231 -1.871 -0.729 1.00 92.25 90 GLU A CA 1
ATOM 685 C C . GLU A 1 90 ? 18.691 -2.354 -0.757 1.00 92.25 90 GLU A C 1
ATOM 687 O O . GLU A 1 90 ? 19.414 -2.084 -1.715 1.00 92.25 90 GLU A O 1
ATOM 692 N N . GLY A 1 91 ? 19.114 -3.143 0.238 1.00 91.25 91 GLY A N 1
ATOM 693 C CA . GLY A 1 91 ? 20.449 -3.749 0.264 1.00 91.25 91 GLY A CA 1
ATOM 694 C C . GLY A 1 91 ? 20.728 -4.644 -0.950 1.00 91.25 91 GLY A C 1
ATOM 695 O O . GLY A 1 91 ? 21.800 -4.553 -1.549 1.00 91.25 91 GLY A O 1
ATOM 696 N N . VAL A 1 92 ? 19.749 -5.455 -1.366 1.00 90.62 92 VAL A N 1
ATOM 697 C CA . VAL A 1 92 ? 19.844 -6.266 -2.594 1.00 90.62 92 VAL A CA 1
ATOM 698 C C . VAL A 1 92 ? 19.956 -5.374 -3.834 1.00 90.62 92 VAL A C 1
ATOM 700 O O . VAL A 1 92 ? 20.788 -5.639 -4.702 1.00 90.62 92 VAL A O 1
ATOM 703 N N . SER A 1 93 ? 19.175 -4.293 -3.908 1.00 89.12 93 SER A N 1
ATOM 704 C CA . SER A 1 93 ? 19.268 -3.292 -4.981 1.00 89.12 93 SER A CA 1
ATOM 705 C C . SER A 1 93 ? 20.676 -2.696 -5.086 1.00 89.12 93 SER A C 1
ATOM 707 O O . SER A 1 93 ? 21.242 -2.629 -6.179 1.00 89.12 93 SER A O 1
ATOM 709 N N . GLU A 1 94 ? 21.276 -2.297 -3.965 1.00 88.75 94 GLU A N 1
ATOM 710 C CA . GLU A 1 94 ? 22.634 -1.740 -3.950 1.00 88.75 94 GLU A CA 1
ATOM 711 C C . GLU A 1 94 ? 23.693 -2.768 -4.374 1.00 88.75 94 GLU A C 1
ATOM 713 O O . GLU A 1 94 ? 24.634 -2.443 -5.105 1.00 88.75 94 GLU A O 1
ATOM 718 N N . ASP A 1 95 ? 23.519 -4.034 -3.995 1.00 88.06 95 ASP A N 1
ATOM 719 C CA . ASP A 1 95 ? 24.390 -5.119 -4.442 1.00 88.06 95 ASP A CA 1
ATOM 720 C C . ASP A 1 95 ? 24.291 -5.365 -5.956 1.00 88.0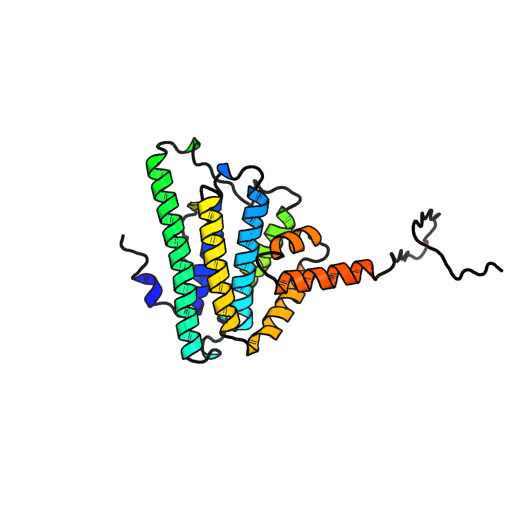6 95 ASP A C 1
ATOM 722 O O . ASP A 1 95 ? 25.313 -5.633 -6.596 1.00 88.06 95 ASP A O 1
ATOM 726 N N . VAL A 1 96 ? 23.092 -5.253 -6.539 1.00 86.38 96 VAL A N 1
ATOM 727 C CA . VAL A 1 96 ? 22.875 -5.316 -7.995 1.00 86.38 96 VAL A CA 1
ATOM 728 C C . VAL A 1 96 ? 23.551 -4.130 -8.686 1.00 86.38 96 VAL A C 1
ATOM 730 O O . VAL A 1 96 ? 24.317 -4.335 -9.630 1.00 86.38 96 VAL A O 1
ATOM 733 N N . LYS A 1 97 ? 23.368 -2.907 -8.167 1.00 84.94 97 LYS A N 1
ATOM 734 C CA . LYS A 1 97 ? 24.025 -1.691 -8.682 1.00 84.94 97 LYS A CA 1
ATOM 735 C C . LYS A 1 97 ? 25.539 -1.805 -8.710 1.00 84.94 97 LYS A C 1
ATOM 737 O O . LYS A 1 97 ? 26.167 -1.479 -9.715 1.00 84.94 97 LYS A O 1
ATOM 742 N N . ARG A 1 98 ? 26.133 -2.326 -7.637 1.00 85.00 98 ARG A N 1
ATOM 743 C CA . ARG A 1 98 ? 27.583 -2.522 -7.552 1.00 85.00 98 ARG A CA 1
ATOM 744 C C . ARG A 1 98 ? 28.106 -3.532 -8.580 1.00 85.00 98 ARG A C 1
ATOM 746 O O . ARG A 1 98 ? 29.249 -3.405 -9.008 1.00 85.00 98 ARG A O 1
ATOM 753 N N . LYS A 1 99 ? 27.303 -4.531 -8.965 1.00 84.62 99 LYS A N 1
ATOM 754 C CA . LYS A 1 99 ? 27.699 -5.591 -9.911 1.00 84.62 99 LYS A CA 1
ATOM 755 C C . LYS A 1 99 ? 27.534 -5.200 -11.383 1.00 84.62 99 LYS A C 1
ATOM 757 O O . LYS A 1 99 ? 28.331 -5.660 -12.190 1.00 84.62 99 LYS A O 1
ATOM 762 N N . ALA A 1 100 ? 26.538 -4.383 -11.731 1.00 78.62 100 ALA A N 1
ATOM 763 C CA . ALA A 1 100 ? 26.232 -4.051 -13.129 1.00 78.62 100 ALA A CA 1
ATOM 764 C C . ALA A 1 100 ? 27.222 -3.060 -13.776 1.00 78.62 100 ALA A C 1
ATOM 766 O O . ALA A 1 100 ? 27.290 -2.953 -14.993 1.00 78.62 100 ALA A O 1
ATOM 767 N N . GLY A 1 101 ? 28.023 -2.331 -12.991 1.00 64.81 101 GLY A N 1
ATOM 768 C CA . GLY A 1 101 ? 29.128 -1.49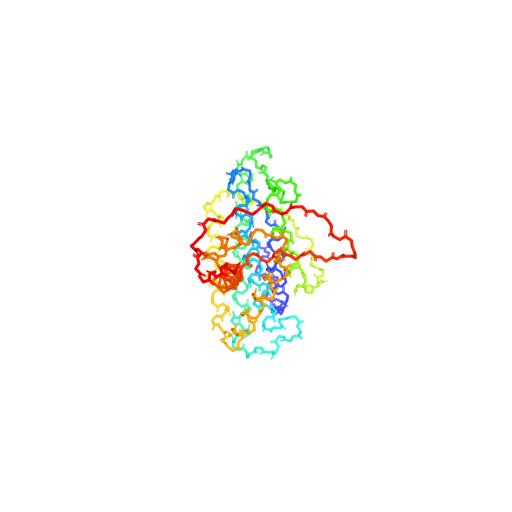9 -13.490 1.00 64.81 101 GLY A CA 1
ATOM 769 C C . GLY A 1 101 ? 28.738 -0.216 -14.252 1.00 64.81 101 GLY A C 1
ATOM 770 O O . GLY A 1 101 ? 29.434 0.785 -14.092 1.00 64.81 101 GLY A O 1
ATOM 771 N N . SER A 1 102 ? 27.643 -0.187 -15.027 1.00 61.69 102 SER A N 1
ATOM 772 C CA . SER A 1 102 ? 27.142 1.006 -15.736 1.00 61.69 102 SER A CA 1
ATOM 773 C C . SER A 1 102 ? 25.706 1.383 -15.340 1.00 61.69 102 SER A C 1
ATOM 775 O O . SER A 1 102 ? 24.876 0.530 -15.035 1.00 61.69 102 SER A O 1
ATOM 777 N N . ALA A 1 103 ? 25.399 2.685 -15.373 1.00 59.97 103 ALA A N 1
ATOM 778 C CA . ALA A 1 103 ? 24.093 3.227 -14.985 1.00 59.97 103 ALA A CA 1
ATOM 779 C C . ALA A 1 103 ? 22.974 2.965 -16.013 1.00 59.97 103 ALA A C 1
ATOM 781 O O . ALA A 1 103 ? 21.800 2.978 -15.653 1.00 59.97 103 ALA A O 1
ATOM 782 N N . THR A 1 104 ? 23.311 2.726 -17.285 1.00 56.19 104 THR A N 1
ATOM 783 C CA . THR A 1 104 ? 22.326 2.541 -18.367 1.00 56.19 104 THR A CA 1
ATOM 784 C C . THR A 1 104 ? 21.631 1.179 -18.294 1.00 56.19 104 THR A C 1
ATOM 786 O O . THR A 1 104 ? 20.483 1.054 -18.709 1.00 56.19 104 THR A O 1
ATOM 789 N N . GLU A 1 105 ? 22.289 0.175 -17.712 1.00 60.50 105 GLU A N 1
ATOM 790 C CA . GLU A 1 105 ? 21.734 -1.175 -17.529 1.00 60.50 105 GLU A CA 1
ATOM 791 C C . GLU A 1 105 ? 20.739 -1.268 -16.361 1.00 60.50 105 GLU A C 1
ATOM 793 O O . GLU A 1 105 ? 19.995 -2.239 -16.255 1.00 60.50 105 GLU A O 1
ATOM 798 N N . LEU A 1 106 ? 20.688 -0.245 -15.503 1.00 76.81 106 LEU A N 1
ATOM 799 C CA . LEU A 1 106 ? 19.893 -0.212 -14.273 1.00 76.81 106 LEU A CA 1
ATOM 800 C C . LEU A 1 106 ? 18.954 0.997 -14.224 1.00 76.81 106 LEU A C 1
ATOM 802 O O . LEU A 1 106 ? 18.720 1.599 -13.179 1.00 76.81 106 LEU A O 1
ATOM 806 N N . ALA A 1 107 ? 18.407 1.378 -15.374 1.00 85.44 107 ALA A N 1
ATOM 807 C CA . ALA A 1 107 ? 17.346 2.369 -15.404 1.00 85.44 107 ALA A CA 1
ATOM 808 C C . ALA A 1 107 ? 16.104 1.850 -14.653 1.00 85.44 107 ALA A C 1
ATOM 810 O O . ALA A 1 107 ? 15.785 0.658 -14.681 1.00 85.44 107 ALA A O 1
ATOM 811 N N . ALA A 1 108 ? 15.380 2.769 -14.020 1.00 91.75 108 ALA A N 1
ATOM 812 C CA . ALA A 1 108 ? 14.099 2.510 -13.377 1.00 91.75 108 ALA A CA 1
ATOM 813 C C . ALA A 1 108 ? 12.986 3.297 -14.075 1.00 91.75 108 ALA A C 1
ATOM 815 O O . ALA A 1 108 ? 13.245 4.252 -14.817 1.00 91.75 108 ALA A O 1
ATOM 816 N N . TYR A 1 109 ? 11.753 2.873 -13.849 1.00 93.31 109 TYR A N 1
ATOM 817 C CA . TYR A 1 109 ? 10.565 3.629 -14.198 1.00 93.31 109 TYR A CA 1
ATOM 818 C C . TYR A 1 109 ? 10.302 4.738 -13.164 1.00 93.31 109 TYR A C 1
ATOM 820 O O . TYR A 1 109 ? 10.561 4.586 -11.963 1.00 93.31 109 TYR A O 1
ATOM 828 N N . ASP A 1 110 ? 9.768 5.863 -13.625 1.00 91.81 110 ASP A N 1
ATOM 829 C CA . ASP A 1 110 ? 9.110 6.872 -12.806 1.00 91.81 110 ASP A CA 1
ATOM 830 C C . ASP A 1 110 ? 7.590 6.743 -12.987 1.00 91.81 110 ASP A C 1
ATOM 832 O O . ASP A 1 110 ? 7.079 7.070 -14.059 1.00 91.81 110 ASP A O 1
ATOM 836 N N . PRO A 1 111 ? 6.842 6.317 -11.953 1.00 90.00 111 PRO A N 1
ATOM 837 C CA . PRO A 1 111 ? 5.387 6.176 -12.029 1.00 90.00 111 PRO A CA 1
ATOM 838 C C . PRO A 1 111 ? 4.646 7.427 -12.500 1.00 90.00 111 PRO A C 1
ATOM 840 O O . PRO A 1 111 ? 3.597 7.304 -13.113 1.00 90.00 111 PRO A O 1
ATOM 843 N N . ASN A 1 112 ? 5.195 8.626 -12.285 1.00 89.25 112 ASN A N 1
ATOM 844 C CA . ASN A 1 112 ? 4.521 9.866 -12.684 1.00 89.25 112 ASN A CA 1
ATOM 845 C C . ASN A 1 112 ? 4.668 10.186 -14.180 1.00 89.25 112 ASN A C 1
ATOM 847 O O . ASN A 1 112 ? 3.972 11.066 -14.675 1.00 89.25 112 ASN A O 1
ATOM 851 N N . SER A 1 113 ? 5.601 9.543 -14.890 1.00 90.81 113 SER A N 1
ATOM 852 C CA . SER A 1 113 ? 5.882 9.856 -16.300 1.00 90.81 113 SER A CA 1
ATOM 853 C C . SER A 1 113 ? 5.912 8.643 -17.225 1.00 90.81 113 SER A C 1
ATOM 855 O O . SER A 1 113 ? 5.639 8.789 -18.411 1.00 90.81 113 SER A O 1
ATOM 857 N N . ASP A 1 114 ? 6.204 7.451 -16.706 1.00 93.94 114 ASP A N 1
ATOM 858 C CA . ASP A 1 114 ? 6.265 6.216 -17.488 1.00 93.94 114 ASP A CA 1
ATOM 859 C C . ASP A 1 114 ? 4.996 5.347 -17.382 1.00 93.94 114 ASP A C 1
ATOM 861 O O . ASP A 1 114 ? 4.909 4.308 -18.040 1.00 93.94 114 ASP A O 1
ATOM 865 N N . MET A 1 115 ? 4.038 5.705 -16.522 1.00 93.81 115 MET A N 1
ATOM 866 C CA . MET A 1 115 ? 2.817 4.920 -16.332 1.00 93.81 115 MET A CA 1
ATOM 867 C C . MET A 1 115 ? 1.832 5.134 -17.480 1.00 93.81 115 MET A C 1
ATOM 869 O O . MET A 1 115 ? 1.662 6.244 -17.973 1.00 93.81 115 MET A O 1
ATOM 873 N N . GLU A 1 116 ? 1.174 4.056 -17.903 1.00 93.75 116 GLU A N 1
ATOM 874 C CA . GLU A 1 116 ? 0.169 4.101 -18.965 1.00 93.75 116 GLU A CA 1
ATOM 875 C C . GLU A 1 116 ? -1.033 4.967 -18.559 1.00 93.75 116 GLU A C 1
ATOM 877 O O . GLU A 1 116 ? -1.548 4.829 -17.446 1.00 93.75 116 GLU A O 1
ATOM 882 N N . ASP A 1 117 ? -1.547 5.777 -19.492 1.00 92.62 117 ASP A N 1
ATOM 883 C CA . ASP A 1 117 ? -2.670 6.706 -19.267 1.00 92.62 117 ASP A CA 1
ATOM 884 C C . ASP A 1 117 ? -3.898 6.035 -18.637 1.00 92.62 117 ASP A C 1
ATOM 886 O O . ASP A 1 117 ? -4.601 6.635 -17.829 1.00 92.62 117 ASP A O 1
ATOM 890 N N . ARG A 1 118 ? -4.161 4.767 -18.979 1.00 93.12 118 ARG A N 1
ATOM 891 C CA . ARG A 1 118 ? -5.284 4.002 -18.416 1.00 93.12 118 ARG A CA 1
ATOM 892 C C . ARG A 1 118 ? -5.099 3.691 -16.926 1.00 93.12 118 ARG A C 1
ATOM 894 O O . ARG A 1 118 ? -6.086 3.590 -16.202 1.00 93.12 118 ARG A O 1
ATOM 901 N N . LEU A 1 119 ? -3.861 3.484 -16.484 1.00 94.31 119 LEU A N 1
ATOM 902 C CA . LEU A 1 119 ? -3.532 3.059 -15.121 1.00 94.31 119 LEU A CA 1
ATOM 903 C C . LEU A 1 119 ? -3.251 4.254 -14.200 1.00 94.31 119 LEU A C 1
ATOM 905 O O . LEU A 1 119 ? -3.453 4.149 -12.989 1.00 94.31 119 LEU A O 1
ATOM 909 N N . MET A 1 120 ? -2.822 5.384 -14.773 1.00 94.62 120 MET A N 1
ATOM 910 C CA . MET A 1 120 ? -2.443 6.595 -14.042 1.00 94.62 120 MET A CA 1
ATOM 911 C C . MET A 1 120 ? -3.531 7.107 -13.078 1.00 94.62 120 MET A C 1
ATOM 913 O O . MET A 1 120 ? -3.198 7.333 -11.915 1.00 94.62 120 MET A O 1
ATOM 917 N N . PRO A 1 121 ? -4.827 7.215 -13.455 1.00 95.31 121 PRO A N 1
ATOM 918 C CA . PRO A 1 121 ? -5.848 7.709 -12.529 1.00 95.31 121 PRO A CA 1
ATOM 919 C C . PRO A 1 121 ? -5.955 6.852 -11.267 1.00 95.31 121 PRO A C 1
ATOM 921 O O . PRO A 1 121 ? -6.114 7.371 -10.163 1.00 95.31 121 PRO A O 1
ATOM 924 N N . LEU A 1 122 ? -5.832 5.528 -11.408 1.00 95.94 122 LEU A N 1
ATOM 925 C CA . LEU A 1 122 ? -5.900 4.631 -10.262 1.00 95.94 122 LEU A CA 1
ATOM 926 C C . LEU A 1 122 ? -4.676 4.788 -9.350 1.00 95.94 122 LEU A C 1
ATOM 928 O O . LEU A 1 122 ? -4.842 4.882 -8.133 1.00 95.94 122 LEU A O 1
ATOM 932 N N . HIS A 1 123 ? -3.477 4.880 -9.934 1.00 96.06 123 HIS A N 1
ATOM 933 C CA . HIS A 1 123 ? -2.242 5.173 -9.201 1.00 96.06 123 HIS A CA 1
ATOM 934 C C . HIS A 1 123 ? -2.363 6.473 -8.392 1.00 96.06 123 HIS A C 1
ATOM 936 O O . HIS A 1 123 ? -2.123 6.488 -7.181 1.00 96.06 123 HIS A O 1
ATOM 942 N N . GLU A 1 124 ? -2.798 7.559 -9.036 1.00 95.19 124 GLU A N 1
ATOM 943 C CA . GLU A 1 124 ? -2.942 8.875 -8.409 1.00 95.19 124 GLU A CA 1
ATOM 944 C C . GLU A 1 124 ? -3.960 8.865 -7.267 1.00 95.19 124 GLU A C 1
ATOM 946 O O . GLU A 1 124 ? -3.677 9.385 -6.184 1.00 95.19 124 GLU A O 1
ATOM 951 N N . HIS A 1 125 ? -5.122 8.238 -7.466 1.00 95.44 125 HIS A N 1
ATOM 952 C CA . HIS A 1 125 ? -6.146 8.154 -6.430 1.00 95.44 125 HIS A CA 1
ATOM 953 C C . HIS A 1 125 ? -5.693 7.322 -5.224 1.00 95.44 125 HIS A C 1
ATOM 955 O O . HIS A 1 125 ? -5.829 7.787 -4.091 1.00 95.44 125 HIS A O 1
ATOM 961 N N . MET A 1 126 ? -5.112 6.134 -5.435 1.00 95.94 126 MET A N 1
ATOM 962 C CA . MET A 1 126 ? -4.595 5.307 -4.335 1.00 95.94 126 MET A CA 1
ATOM 963 C C . MET A 1 126 ? -3.513 6.048 -3.544 1.00 95.94 126 MET A C 1
ATOM 965 O O . MET A 1 126 ? -3.542 6.083 -2.310 1.00 95.94 126 MET A O 1
ATOM 969 N N . ARG A 1 127 ? -2.586 6.698 -4.256 1.00 93.88 127 ARG A N 1
ATOM 970 C CA . ARG A 1 127 ? -1.527 7.506 -3.653 1.00 93.88 127 ARG A CA 1
ATOM 971 C C . ARG A 1 127 ? -2.093 8.688 -2.868 1.00 93.88 127 ARG A C 1
ATOM 973 O O . ARG A 1 127 ? -1.647 8.927 -1.748 1.00 93.88 127 ARG A O 1
ATOM 980 N N . SER A 1 128 ? -3.080 9.395 -3.417 1.00 93.50 128 SER A N 1
ATOM 981 C CA . SER A 1 128 ? -3.731 10.537 -2.768 1.00 93.50 128 SER A CA 1
ATOM 982 C C . SER A 1 128 ? -4.428 10.134 -1.467 1.00 93.50 128 SER A C 1
ATOM 984 O O . SER A 1 128 ? -4.213 10.772 -0.435 1.00 93.50 128 SER A O 1
ATOM 986 N N . ILE A 1 129 ? -5.189 9.033 -1.478 1.00 94.50 129 ILE A N 1
ATOM 987 C CA . ILE A 1 129 ? -5.864 8.515 -0.279 1.00 94.50 129 ILE A CA 1
ATOM 988 C C . ILE A 1 129 ? -4.837 8.122 0.790 1.00 94.50 129 ILE A C 1
ATOM 990 O O . ILE A 1 129 ? -4.962 8.519 1.951 1.00 94.50 129 ILE A O 1
ATOM 994 N N . ALA A 1 130 ? -3.791 7.386 0.402 1.00 93.19 130 ALA A N 1
ATOM 995 C CA . ALA A 1 130 ? -2.730 6.980 1.319 1.00 93.19 130 ALA A CA 1
ATOM 996 C C . ALA A 1 130 ? -2.028 8.194 1.959 1.00 93.19 130 ALA A C 1
ATOM 998 O O . ALA A 1 130 ? -1.780 8.209 3.165 1.00 93.19 130 ALA A O 1
ATOM 999 N N . GLN A 1 131 ? -1.751 9.237 1.171 1.00 89.81 131 GLN A N 1
ATOM 1000 C CA . GLN A 1 131 ? -1.144 10.479 1.653 1.00 89.81 131 GLN A CA 1
ATOM 1001 C C . GLN A 1 131 ? -2.076 11.284 2.568 1.00 89.81 131 GLN A C 1
ATOM 1003 O O . GLN A 1 131 ? -1.594 11.910 3.507 1.00 89.81 131 GLN A O 1
ATOM 1008 N N . ALA A 1 132 ? -3.390 11.273 2.327 1.00 90.38 132 ALA A N 1
ATOM 1009 C CA . ALA A 1 132 ? -4.358 11.980 3.166 1.00 90.38 132 ALA A CA 1
ATOM 1010 C C . ALA A 1 132 ? -4.441 11.402 4.591 1.00 90.38 132 ALA A C 1
ATOM 1012 O O . ALA A 1 132 ? -4.607 12.156 5.548 1.00 90.38 132 ALA A O 1
ATOM 1013 N N . ARG A 1 133 ? -4.272 10.081 4.732 1.00 89.38 133 ARG A N 1
ATOM 1014 C CA . ARG A 1 133 ? -4.266 9.355 6.022 1.00 89.38 133 ARG A CA 1
ATOM 1015 C C . ARG A 1 133 ? -2.948 9.468 6.780 1.00 89.38 133 ARG A C 1
ATOM 1017 O O . ARG A 1 133 ? -2.864 9.210 7.980 1.00 89.38 133 ARG A O 1
ATOM 1024 N N . GLN A 1 134 ? -1.886 9.853 6.085 1.00 82.00 134 GLN A N 1
ATOM 1025 C CA . GLN A 1 134 ? -0.601 10.112 6.702 1.00 82.00 134 GLN A CA 1
ATOM 1026 C C . GLN A 1 134 ? -0.585 11.550 7.233 1.00 82.00 134 GLN A C 1
ATOM 1028 O O . GLN A 1 134 ? -0.684 12.513 6.469 1.00 82.00 134 GLN A O 1
ATOM 1033 N N . LYS A 1 135 ? -0.409 11.748 8.549 1.00 72.19 135 LYS A N 1
ATOM 1034 C CA . LYS A 1 135 ? -0.082 13.097 9.040 1.00 72.19 135 LYS A CA 1
ATOM 1035 C C . LYS A 1 135 ? 1.244 13.496 8.402 1.00 72.19 135 LYS A C 1
ATOM 1037 O O . LYS A 1 135 ? 2.171 12.691 8.388 1.00 72.19 135 LYS A O 1
ATOM 1042 N N . LYS A 1 136 ? 1.327 14.726 7.875 1.00 59.72 136 LYS A N 1
ATOM 1043 C CA . LYS A 1 136 ? 2.510 15.312 7.208 1.00 59.72 136 LYS A CA 1
ATOM 1044 C C . LYS A 1 136 ? 3.682 15.502 8.180 1.00 59.72 136 LYS A C 1
ATOM 1046 O O . LYS A 1 136 ? 4.172 16.611 8.384 1.00 59.72 136 LYS A O 1
ATOM 1051 N N . VAL A 1 137 ? 4.116 14.431 8.828 1.00 56.75 137 VAL A N 1
ATOM 1052 C CA . VAL A 1 137 ? 5.314 14.406 9.645 1.00 56.75 137 VAL A CA 1
ATOM 1053 C C . VAL A 1 137 ? 6.458 14.383 8.650 1.00 56.75 137 VAL A C 1
ATOM 1055 O O . VAL A 1 137 ? 6.652 13.402 7.940 1.00 56.75 137 VAL A O 1
ATOM 1058 N N . GLY A 1 138 ? 7.151 15.516 8.536 1.00 50.09 138 GLY A N 1
ATOM 1059 C CA . GLY A 1 138 ? 8.288 15.683 7.642 1.00 50.09 138 GLY A CA 1
ATOM 1060 C C . GLY A 1 138 ? 9.379 14.684 7.993 1.00 50.09 138 GLY A C 1
ATOM 1061 O O . GLY A 1 138 ? 10.216 14.933 8.859 1.00 50.09 138 GLY A O 1
ATOM 1062 N N . LEU A 1 139 ? 9.356 13.541 7.326 1.00 55.44 139 LEU A N 1
ATOM 1063 C CA . LEU A 1 139 ? 10.402 12.553 7.419 1.00 55.44 139 LEU A CA 1
ATOM 1064 C C . LEU A 1 139 ? 11.593 13.004 6.580 1.00 55.44 139 LEU A C 1
ATOM 1066 O O . LEU A 1 139 ? 11.452 13.637 5.530 1.00 55.44 139 LEU A O 1
ATOM 1070 N N . ARG A 1 140 ? 12.800 12.734 7.091 1.00 54.78 140 ARG A N 1
ATOM 1071 C CA . ARG A 1 140 ? 14.046 13.046 6.383 1.00 54.78 140 ARG A CA 1
ATOM 1072 C C . ARG A 1 140 ? 13.955 12.437 4.986 1.00 54.78 140 ARG A C 1
ATOM 1074 O O . ARG A 1 140 ? 13.688 11.244 4.876 1.00 54.78 140 ARG A O 1
ATOM 1081 N N . ARG A 1 141 ? 14.190 13.254 3.950 1.00 57.22 141 ARG A N 1
ATOM 1082 C CA . ARG A 1 141 ? 14.303 12.808 2.552 1.00 57.22 141 ARG A CA 1
ATOM 1083 C C . ARG A 1 141 ? 15.124 11.517 2.506 1.00 57.22 141 ARG A C 1
ATOM 1085 O O . ARG A 1 141 ? 16.328 11.570 2.753 1.00 57.22 141 ARG A O 1
ATOM 1092 N N . LYS A 1 142 ? 14.485 10.381 2.220 1.00 69.00 142 LYS A N 1
ATOM 1093 C CA . LYS A 1 142 ? 15.209 9.169 1.840 1.00 69.00 142 LYS A CA 1
ATOM 1094 C C . LYS A 1 142 ? 15.487 9.225 0.342 1.00 69.00 142 LYS A C 1
ATOM 1096 O O . LYS A 1 142 ? 14.782 9.893 -0.418 1.00 69.00 142 LYS A O 1
ATOM 1101 N N . THR A 1 143 ? 16.554 8.558 -0.066 1.00 80.25 143 THR A N 1
ATOM 1102 C CA . THR A 1 143 ? 16.925 8.434 -1.473 1.00 80.25 143 THR A CA 1
ATOM 1103 C C . THR A 1 143 ? 16.021 7.391 -2.122 1.00 80.25 143 THR A C 1
ATOM 1105 O O . THR A 1 143 ? 15.804 6.328 -1.543 1.00 80.25 143 THR A O 1
ATOM 1108 N N . LYS A 1 144 ? 15.480 7.685 -3.311 1.00 88.06 144 LYS A N 1
ATOM 1109 C CA . LYS A 1 144 ? 14.773 6.669 -4.099 1.00 88.06 144 LYS A CA 1
ATOM 1110 C C . LYS A 1 144 ? 15.745 5.557 -4.493 1.00 88.06 144 LYS A C 1
ATOM 1112 O O . LYS A 1 144 ? 16.890 5.829 -4.862 1.00 88.06 144 LYS A O 1
ATOM 1117 N N . TRP A 1 145 ? 15.278 4.322 -4.449 1.00 91.75 145 TRP A N 1
ATOM 1118 C CA . TRP A 1 145 ? 16.017 3.148 -4.892 1.00 91.75 145 TRP A CA 1
ATOM 1119 C C . TRP A 1 145 ? 15.122 2.292 -5.781 1.00 91.75 145 TRP A C 1
ATOM 1121 O O . TRP A 1 145 ? 13.905 2.450 -5.791 1.00 91.75 145 TRP A O 1
ATOM 1131 N N . ALA A 1 146 ? 15.731 1.420 -6.576 1.00 92.00 146 ALA A N 1
ATOM 1132 C CA . ALA A 1 146 ? 15.017 0.667 -7.592 1.00 92.00 146 ALA A CA 1
ATOM 1133 C C . ALA A 1 146 ? 15.076 -0.822 -7.286 1.00 92.00 146 ALA A C 1
ATOM 1135 O O . ALA A 1 146 ? 16.140 -1.370 -7.009 1.00 92.00 146 ALA A O 1
ATOM 1136 N N . LEU A 1 147 ? 13.925 -1.469 -7.347 1.00 93.44 147 LEU A N 1
ATOM 1137 C CA . LEU A 1 147 ? 13.782 -2.896 -7.197 1.00 93.44 147 LEU A CA 1
ATOM 1138 C C . LEU A 1 147 ? 13.865 -3.527 -8.590 1.00 93.44 147 LEU A C 1
ATOM 1140 O O . LEU A 1 147 ? 13.010 -3.294 -9.444 1.00 93.44 147 LEU A O 1
ATOM 1144 N N . TYR A 1 148 ? 14.926 -4.300 -8.810 1.00 90.62 148 TYR A N 1
ATOM 1145 C CA . TYR A 1 148 ? 15.163 -5.046 -10.044 1.00 90.62 148 TYR A CA 1
ATOM 1146 C C . TYR A 1 148 ? 14.747 -6.498 -9.856 1.00 90.62 148 TYR A C 1
ATOM 1148 O O . TYR A 1 148 ? 14.982 -7.088 -8.801 1.00 90.62 148 TYR A O 1
ATOM 1156 N N . GLY A 1 149 ? 14.184 -7.097 -10.894 1.00 87.12 149 GLY A N 1
ATOM 1157 C CA . GLY A 1 149 ? 13.780 -8.488 -10.901 1.00 87.12 149 GLY A CA 1
ATOM 1158 C C . GLY A 1 149 ? 12.418 -8.711 -10.252 1.00 87.12 149 GLY A C 1
ATOM 1159 O O . GLY A 1 149 ? 12.201 -8.489 -9.059 1.00 87.12 149 GLY A O 1
ATOM 1160 N N . ARG A 1 150 ? 11.507 -9.292 -11.033 1.00 88.31 150 ARG A N 1
ATOM 1161 C CA . ARG A 1 150 ? 10.157 -9.664 -10.584 1.00 88.31 150 ARG A CA 1
ATOM 1162 C C . ARG A 1 150 ? 10.149 -10.579 -9.358 1.00 88.31 150 ARG A C 1
ATOM 1164 O O . ARG A 1 150 ? 9.266 -10.460 -8.519 1.00 88.31 150 ARG A O 1
ATOM 1171 N N . GLY A 1 151 ? 11.134 -11.471 -9.234 1.00 90.69 151 GLY A N 1
ATOM 1172 C CA . GLY A 1 151 ? 11.235 -12.385 -8.091 1.00 90.69 151 GLY A CA 1
ATOM 1173 C C . GLY A 1 151 ? 11.450 -11.656 -6.762 1.00 90.69 151 GLY A C 1
ATOM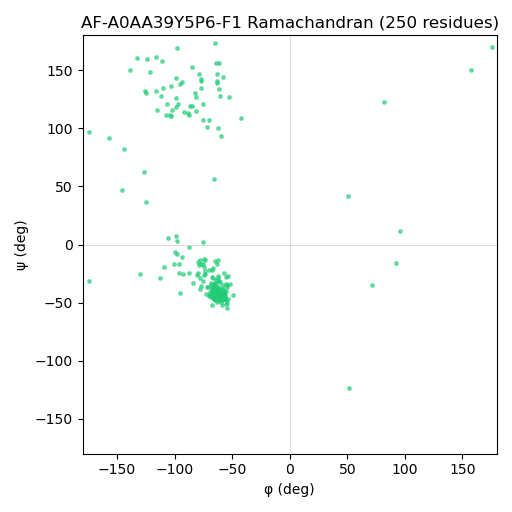 1174 O O . GLY A 1 151 ? 10.782 -11.966 -5.779 1.00 90.69 151 GLY A O 1
ATOM 1175 N N . HIS A 1 152 ? 12.325 -10.646 -6.737 1.00 91.00 152 HIS A N 1
ATOM 1176 C CA . HIS A 1 152 ? 12.550 -9.832 -5.539 1.00 91.00 152 HIS A CA 1
ATOM 1177 C C . HIS A 1 152 ? 11.309 -9.016 -5.171 1.00 91.00 152 HIS A C 1
ATOM 1179 O O . HIS A 1 152 ? 11.003 -8.854 -3.992 1.00 91.00 152 HIS A O 1
ATOM 1185 N N . PHE A 1 153 ? 10.577 -8.550 -6.181 1.00 94.00 153 PHE A N 1
ATOM 1186 C CA . PHE A 1 153 ? 9.358 -7.780 -5.991 1.00 94.00 153 PHE A CA 1
ATOM 1187 C C . PHE A 1 153 ? 8.245 -8.624 -5.384 1.00 94.00 153 PHE A C 1
ATOM 1189 O O . PHE A 1 153 ? 7.706 -8.252 -4.346 1.00 94.00 153 PHE A O 1
ATOM 1196 N N . MET A 1 154 ? 7.960 -9.783 -5.981 1.00 92.81 154 MET A N 1
ATOM 1197 C CA . MET A 1 154 ? 6.928 -10.689 -5.477 1.00 92.81 154 MET A CA 1
ATOM 1198 C C . MET A 1 154 ? 7.244 -11.136 -4.051 1.00 92.81 154 MET A C 1
ATOM 1200 O O . MET A 1 154 ? 6.381 -11.052 -3.186 1.00 92.81 154 MET A O 1
ATOM 1204 N N . ALA A 1 155 ? 8.502 -11.491 -3.764 1.00 94.62 155 ALA A N 1
ATOM 1205 C CA . ALA A 1 155 ? 8.910 -11.865 -2.414 1.00 94.62 155 ALA A CA 1
ATOM 1206 C C . ALA A 1 155 ? 8.717 -10.723 -1.399 1.00 94.62 155 ALA A C 1
ATOM 1208 O O . ALA A 1 155 ? 8.241 -10.960 -0.290 1.00 94.62 155 ALA A O 1
ATOM 1209 N N . LEU A 1 156 ? 9.075 -9.480 -1.744 1.00 95.62 156 LEU A N 1
ATOM 1210 C CA . LEU A 1 156 ? 8.852 -8.331 -0.860 1.00 95.62 156 LEU A CA 1
ATOM 1211 C C . LEU A 1 156 ? 7.354 -8.135 -0.586 1.00 95.62 156 LEU A C 1
ATOM 1213 O O . LEU A 1 156 ? 6.943 -7.998 0.565 1.00 95.62 156 LEU A O 1
ATOM 1217 N N . LEU A 1 157 ? 6.551 -8.155 -1.645 1.00 94.94 157 LEU A N 1
ATOM 1218 C CA . LEU A 1 157 ? 5.116 -7.908 -1.614 1.00 94.94 157 LEU A CA 1
ATOM 1219 C C . LEU A 1 157 ? 4.352 -8.976 -0.820 1.00 94.94 157 LEU A C 1
ATOM 1221 O O . LEU A 1 157 ? 3.539 -8.636 0.036 1.00 94.94 157 LEU A O 1
ATOM 1225 N N . GLU A 1 158 ? 4.651 -10.257 -1.047 1.00 95.62 158 GLU A N 1
ATOM 1226 C CA . GLU A 1 158 ? 4.058 -11.385 -0.319 1.00 95.62 158 GLU A CA 1
ATOM 1227 C C . GLU A 1 158 ? 4.386 -11.332 1.176 1.00 95.62 158 GLU A C 1
ATOM 1229 O O . GLU A 1 158 ? 3.497 -11.495 2.013 1.00 95.62 158 GLU A O 1
ATOM 1234 N N . ASN A 1 159 ? 5.643 -11.042 1.525 1.00 96.94 159 ASN A N 1
ATOM 1235 C CA . ASN A 1 159 ? 6.054 -10.940 2.924 1.00 96.94 159 ASN A CA 1
ATOM 1236 C C . ASN A 1 159 ? 5.394 -9.745 3.629 1.00 96.94 159 ASN A C 1
ATOM 1238 O O . ASN A 1 159 ? 4.945 -9.881 4.767 1.00 96.94 159 ASN A O 1
ATOM 1242 N N . ILE A 1 160 ? 5.292 -8.583 2.969 1.00 96.88 160 ILE A N 1
ATOM 1243 C CA . ILE A 1 160 ? 4.571 -7.429 3.528 1.00 96.88 160 ILE A CA 1
ATOM 1244 C C . ILE A 1 160 ? 3.092 -7.769 3.705 1.00 96.88 160 ILE A C 1
ATOM 1246 O O . ILE A 1 160 ? 2.537 -7.503 4.768 1.00 96.88 160 ILE A O 1
ATOM 1250 N N . ARG A 1 161 ? 2.457 -8.393 2.708 1.00 95.56 161 ARG A N 1
ATOM 1251 C CA . ARG A 1 161 ? 1.052 -8.804 2.786 1.00 95.56 161 ARG A CA 1
ATOM 1252 C C . ARG A 1 161 ? 0.792 -9.723 3.980 1.00 95.56 161 ARG A C 1
ATOM 1254 O O . ARG A 1 161 ? -0.172 -9.491 4.698 1.00 95.56 161 ARG A O 1
ATOM 1261 N N . ALA A 1 162 ? 1.644 -10.719 4.216 1.00 95.88 162 ALA A N 1
ATOM 1262 C CA . ALA A 1 162 ? 1.499 -11.608 5.368 1.00 95.88 162 ALA A CA 1
ATOM 1263 C C . ALA A 1 162 ? 1.550 -10.832 6.699 1.00 95.88 162 ALA A C 1
ATOM 1265 O O . ALA A 1 162 ? 0.727 -11.059 7.583 1.00 95.88 162 ALA A O 1
ATOM 1266 N N . LEU A 1 163 ? 2.454 -9.852 6.814 1.00 97.06 163 LEU A N 1
ATOM 1267 C CA . LEU A 1 163 ? 2.530 -8.978 7.989 1.00 97.06 163 LEU A CA 1
ATOM 1268 C C . LEU A 1 163 ? 1.292 -8.072 8.126 1.00 97.06 163 LEU A C 1
ATOM 1270 O O . LEU A 1 163 ? 0.843 -7.828 9.244 1.00 97.06 163 LEU A O 1
ATOM 1274 N N . LEU A 1 164 ? 0.713 -7.594 7.018 1.00 95.38 164 LEU A N 1
ATOM 1275 C CA . LEU A 1 164 ? -0.549 -6.842 7.036 1.00 95.38 164 LEU A CA 1
ATOM 1276 C C . LEU A 1 164 ? -1.731 -7.720 7.467 1.00 95.38 164 LEU A C 1
ATOM 1278 O O . LEU A 1 164 ? -2.534 -7.291 8.293 1.00 95.38 164 LEU A O 1
ATOM 1282 N N . ASP A 1 165 ? -1.813 -8.959 6.973 1.00 93.94 165 ASP A N 1
ATOM 1283 C CA . ASP A 1 165 ? -2.829 -9.925 7.404 1.00 93.94 165 ASP A CA 1
ATOM 1284 C C . ASP A 1 165 ? -2.759 -10.144 8.924 1.00 93.94 165 ASP A C 1
ATOM 1286 O O . ASP A 1 165 ? -3.791 -10.234 9.594 1.00 93.94 165 ASP A O 1
ATOM 1290 N N . ASP A 1 166 ? -1.548 -10.215 9.478 1.00 92.81 166 ASP A N 1
ATOM 1291 C CA . ASP A 1 166 ? -1.328 -10.355 10.914 1.00 92.81 166 ASP A CA 1
ATOM 1292 C C . ASP A 1 166 ? -1.741 -9.088 11.680 1.00 92.81 166 ASP A C 1
ATOM 1294 O O . ASP A 1 166 ? -2.472 -9.198 12.667 1.00 92.81 166 ASP A O 1
ATOM 1298 N N . LEU A 1 167 ? -1.373 -7.891 11.203 1.00 92.50 167 LEU A N 1
ATOM 1299 C CA . LEU A 1 167 ? -1.809 -6.613 11.790 1.00 92.50 167 LEU A CA 1
ATOM 1300 C C . LEU A 1 167 ? -3.338 -6.488 11.865 1.00 92.50 167 LEU A C 1
ATOM 1302 O O . LEU A 1 167 ? -3.879 -6.020 12.869 1.00 92.50 167 LEU A O 1
ATOM 1306 N N . GLU A 1 168 ? -4.052 -6.907 10.823 1.00 90.69 168 GLU A N 1
ATOM 1307 C CA . GLU A 1 168 ? -5.516 -6.846 10.791 1.00 90.69 168 GLU A CA 1
ATOM 1308 C C . GLU A 1 168 ? -6.172 -7.870 11.723 1.00 90.69 168 GLU A C 1
ATOM 1310 O O . GLU A 1 168 ? -7.194 -7.576 12.346 1.00 90.69 168 GLU A O 1
ATOM 1315 N N . LYS A 1 169 ? -5.596 -9.073 11.846 1.00 89.44 169 LYS A N 1
ATOM 1316 C CA . LYS A 1 169 ? -6.088 -10.112 12.768 1.00 89.44 169 LYS A CA 1
ATOM 1317 C C . LYS A 1 169 ? -5.931 -9.715 14.234 1.00 89.44 169 LYS A C 1
ATOM 1319 O O . LYS A 1 169 ? -6.732 -10.158 15.052 1.00 89.44 169 LYS A O 1
ATOM 1324 N N . MET A 1 170 ? -4.938 -8.888 14.565 1.00 86.19 170 MET A N 1
ATOM 1325 C CA . MET A 1 170 ? -4.702 -8.418 15.937 1.00 86.19 170 MET A CA 1
ATOM 1326 C C . MET A 1 170 ? -5.804 -7.489 16.454 1.00 86.19 170 MET A C 1
ATOM 1328 O O . MET A 1 170 ? -5.960 -7.362 17.664 1.00 86.19 170 MET A O 1
ATOM 1332 N N . VAL A 1 171 ? -6.576 -6.844 15.569 1.00 81.06 171 VAL A N 1
ATOM 1333 C CA . VAL A 1 171 ? -7.562 -5.828 15.969 1.00 81.06 171 VAL A CA 1
ATOM 1334 C C . VAL A 1 171 ? -8.958 -6.135 15.406 1.00 81.06 171 VAL A C 1
ATOM 1336 O O . VAL A 1 171 ? -9.522 -5.339 14.648 1.00 81.06 171 VAL A O 1
ATOM 1339 N N . PRO A 1 172 ? -9.576 -7.273 15.785 1.00 78.38 172 PRO A N 1
ATOM 1340 C CA . PRO A 1 172 ? -10.847 -7.716 15.209 1.00 78.38 172 PRO A CA 1
ATOM 1341 C C . PRO A 1 172 ? -11.987 -6.717 15.449 1.00 78.38 172 PRO A C 1
ATOM 1343 O O . PRO A 1 172 ? -12.834 -6.537 14.580 1.00 78.38 172 PRO A O 1
ATOM 1346 N N . ALA A 1 173 ? -11.961 -5.992 16.573 1.00 76.81 173 ALA A N 1
ATOM 1347 C CA . ALA A 1 173 ? -12.935 -4.946 16.894 1.00 76.81 173 ALA A CA 1
ATOM 1348 C C . ALA A 1 173 ? -12.934 -3.763 15.902 1.00 76.81 173 ALA A C 1
ATOM 1350 O O . ALA A 1 173 ? -13.847 -2.943 15.925 1.00 76.81 173 ALA A O 1
ATOM 1351 N N . ARG A 1 174 ? -11.916 -3.651 15.038 1.00 83.38 174 ARG A N 1
ATOM 1352 C CA . ARG A 1 174 ? -11.798 -2.598 14.019 1.00 83.38 174 ARG A CA 1
ATOM 1353 C C . ARG A 1 174 ? -12.084 -3.098 12.600 1.00 83.38 174 ARG A C 1
ATOM 1355 O O . ARG A 1 174 ? -11.960 -2.314 11.663 1.00 83.38 174 ARG A O 1
ATOM 1362 N N . ARG A 1 175 ? -12.504 -4.358 12.418 1.00 83.56 175 ARG A N 1
ATOM 1363 C CA . ARG A 1 175 ? -12.856 -4.913 11.096 1.00 83.56 175 ARG A CA 1
ATOM 1364 C C . ARG A 1 175 ? -13.969 -4.125 10.403 1.00 83.56 175 ARG A C 1
ATOM 1366 O O . ARG A 1 175 ? -13.842 -3.826 9.221 1.00 83.56 175 ARG A O 1
ATOM 1373 N N . ASP A 1 176 ? -15.002 -3.715 11.136 1.00 86.94 176 ASP A N 1
ATOM 1374 C CA . ASP A 1 176 ? -16.102 -2.920 10.566 1.00 86.94 176 ASP A CA 1
ATOM 1375 C C . ASP A 1 176 ? -15.648 -1.518 10.137 1.00 86.94 176 ASP A C 1
ATOM 1377 O O . ASP A 1 176 ? -16.087 -1.007 9.104 1.00 86.94 176 ASP A O 1
ATOM 1381 N N . ALA A 1 177 ? -14.711 -0.919 10.882 1.00 88.75 177 ALA A N 1
ATOM 1382 C CA . ALA A 1 177 ? -14.087 0.344 10.498 1.00 88.75 177 ALA A CA 1
ATOM 1383 C C . ALA A 1 177 ? -13.243 0.176 9.224 1.00 88.75 177 ALA A C 1
ATOM 1385 O O . ALA A 1 177 ? -13.369 0.973 8.301 1.00 88.75 177 ALA A O 1
ATOM 1386 N N . GLN A 1 178 ? -12.445 -0.895 9.121 1.00 88.81 178 GLN A N 1
ATOM 1387 C CA . GLN A 1 178 ? -11.668 -1.195 7.911 1.00 88.81 178 GLN A CA 1
ATOM 1388 C C . GLN A 1 178 ? -12.564 -1.421 6.687 1.00 88.81 178 GLN A C 1
ATOM 1390 O O . GLN A 1 178 ? -12.269 -0.901 5.614 1.00 88.81 178 GLN A O 1
ATOM 1395 N N . ARG A 1 179 ? -13.683 -2.139 6.835 1.00 91.44 179 ARG A N 1
ATOM 1396 C CA . ARG A 1 179 ? -14.651 -2.339 5.744 1.00 91.44 179 ARG A CA 1
ATOM 1397 C C . ARG A 1 179 ? -15.317 -1.037 5.316 1.00 91.44 179 ARG A C 1
ATOM 1399 O O . ARG A 1 179 ? -15.367 -0.759 4.123 1.00 91.44 179 ARG A O 1
ATOM 1406 N N . SER A 1 180 ? -15.747 -0.214 6.273 1.00 93.44 180 SER A N 1
ATOM 1407 C CA . SER A 1 180 ? -16.295 1.121 5.986 1.00 93.44 180 SER A CA 1
ATOM 1408 C C . SER A 1 180 ? -15.293 1.991 5.218 1.00 93.44 180 SER A C 1
ATOM 1410 O O . SER A 1 180 ? -15.661 2.647 4.248 1.00 93.44 180 SER A O 1
ATOM 1412 N N . LEU A 1 181 ? -14.009 1.939 5.590 1.00 94.62 181 LEU A N 1
ATOM 1413 C CA . LEU A 1 181 ? -12.945 2.653 4.879 1.00 94.62 181 LEU A CA 1
ATOM 1414 C C . LEU A 1 181 ? -12.726 2.124 3.451 1.00 94.62 181 LEU A C 1
ATOM 1416 O O . LEU A 1 181 ? -12.434 2.918 2.562 1.00 94.62 181 LEU A O 1
ATOM 1420 N N . CYS A 1 182 ? -12.889 0.818 3.202 1.00 95.00 182 CYS A N 1
ATOM 1421 C CA . CYS A 1 182 ? -12.857 0.270 1.838 1.00 95.00 182 CYS A CA 1
ATOM 1422 C C . CYS A 1 182 ? -14.015 0.821 0.992 1.00 95.00 182 CYS A C 1
ATOM 1424 O O . CYS A 1 182 ? -13.830 1.178 -0.168 1.00 95.00 182 CYS A O 1
ATOM 1426 N N . GLU A 1 183 ? -15.218 0.904 1.561 1.00 94.62 183 GLU A N 1
ATOM 1427 C CA . GLU A 1 183 ? -16.382 1.464 0.864 1.00 94.62 183 GLU A CA 1
ATOM 1428 C C . GLU A 1 183 ? -16.189 2.953 0.547 1.00 94.62 183 GLU A C 1
ATOM 1430 O O . GLU A 1 183 ? -16.502 3.395 -0.561 1.00 94.62 183 GLU A O 1
ATOM 1435 N N . GLU A 1 184 ? -15.610 3.714 1.478 1.00 93.88 184 GLU A N 1
ATOM 1436 C CA . GLU A 1 184 ? -15.238 5.114 1.270 1.00 93.88 184 GLU A CA 1
ATOM 1437 C C . GLU A 1 184 ? -14.184 5.268 0.163 1.00 93.88 184 GLU A C 1
ATOM 1439 O O . GLU A 1 184 ? -14.365 6.074 -0.749 1.00 93.88 184 GLU A O 1
ATOM 1444 N N . GLU A 1 185 ? -13.120 4.461 0.184 1.00 95.12 185 GLU A N 1
ATOM 1445 C CA . GLU A 1 185 ? -12.084 4.435 -0.858 1.00 95.12 185 GLU A CA 1
ATOM 1446 C C . GLU A 1 185 ? -12.678 4.208 -2.246 1.00 95.12 185 GLU A C 1
ATOM 1448 O O . GLU A 1 185 ? -12.409 4.970 -3.180 1.00 95.12 185 GLU A O 1
ATOM 1453 N N . VAL A 1 186 ? -13.520 3.180 -2.383 1.00 94.75 186 VAL A N 1
ATOM 1454 C CA . VAL A 1 186 ? -14.201 2.881 -3.645 1.00 94.75 186 VAL A CA 1
ATOM 1455 C C . VAL A 1 186 ? -15.120 4.033 -4.032 1.00 94.75 186 VAL A C 1
ATOM 1457 O O . VAL A 1 186 ? -15.166 4.390 -5.206 1.00 94.75 186 VAL A O 1
ATOM 1460 N N . SER A 1 187 ? -15.815 4.659 -3.080 1.00 92.62 187 SER A N 1
ATOM 1461 C CA . SER A 1 187 ? -16.664 5.822 -3.350 1.00 92.62 187 SER A CA 1
ATOM 1462 C C . SER A 1 187 ? -15.872 7.028 -3.863 1.00 92.62 187 SER A C 1
ATOM 1464 O O . SER A 1 187 ? -16.348 7.704 -4.772 1.00 92.62 187 SER A O 1
ATOM 1466 N N . ILE A 1 188 ? -14.681 7.295 -3.319 1.00 90.88 188 ILE A N 1
ATOM 1467 C CA . ILE A 1 188 ? -13.788 8.380 -3.766 1.00 90.88 188 ILE A CA 1
ATOM 1468 C C . ILE A 1 188 ? -13.287 8.116 -5.193 1.00 90.88 188 ILE A C 1
ATOM 1470 O O . ILE A 1 188 ? -13.190 9.035 -6.008 1.00 90.88 188 ILE A O 1
ATOM 1474 N N . MET A 1 189 ? -12.975 6.857 -5.503 1.00 90.44 189 MET A N 1
ATOM 1475 C CA . MET A 1 189 ? -12.457 6.443 -6.809 1.00 90.44 189 MET A CA 1
ATOM 1476 C C . MET A 1 189 ? -13.551 6.283 -7.880 1.00 90.44 189 MET A C 1
ATOM 1478 O O . MET A 1 189 ? -13.286 6.406 -9.080 1.00 90.44 189 MET A O 1
ATOM 1482 N N . ASN A 1 190 ? -14.789 6.001 -7.475 1.00 86.19 190 ASN A N 1
ATOM 1483 C CA . ASN A 1 190 ? -15.882 5.676 -8.383 1.00 86.19 190 ASN A CA 1
ATOM 1484 C C . ASN A 1 190 ? -16.185 6.825 -9.360 1.00 86.19 190 ASN A C 1
ATOM 1486 O O . ASN A 1 190 ? -16.438 7.957 -8.963 1.00 86.19 190 ASN A O 1
ATOM 1490 N N . GLY A 1 191 ? -16.218 6.498 -10.655 1.00 81.88 191 GLY A N 1
ATOM 1491 C CA . GLY A 1 191 ? -16.462 7.454 -11.741 1.00 81.88 191 GLY A CA 1
ATOM 1492 C C . GLY A 1 191 ? -15.192 8.063 -12.338 1.00 81.88 191 GLY A C 1
ATOM 1493 O O . GLY A 1 191 ? -15.257 8.557 -13.458 1.00 81.88 191 GLY A O 1
ATOM 1494 N N . ASN A 1 192 ? -14.053 7.956 -11.646 1.00 85.38 192 ASN A N 1
ATOM 1495 C CA . ASN A 1 192 ? -12.758 8.471 -12.106 1.00 85.38 192 ASN A CA 1
ATOM 1496 C C . ASN A 1 192 ? -11.771 7.359 -12.491 1.00 85.38 192 ASN A C 1
ATOM 1498 O O . ASN A 1 192 ? -10.812 7.613 -13.216 1.00 85.38 192 ASN A O 1
ATOM 1502 N N . VAL A 1 193 ? -12.004 6.126 -12.026 1.00 90.38 193 VAL A N 1
ATOM 1503 C CA . VAL A 1 193 ? -11.138 4.970 -12.301 1.00 90.38 193 VAL A CA 1
ATOM 1504 C C . VAL A 1 193 ? -11.898 3.805 -12.938 1.00 90.38 193 VAL A C 1
ATOM 1506 O O . VAL A 1 193 ? -13.117 3.665 -12.800 1.00 90.38 193 VAL A O 1
ATOM 1509 N N . ASP A 1 194 ? -11.143 2.927 -13.594 1.00 92.25 194 ASP A N 1
ATOM 1510 C CA . ASP A 1 194 ? -11.595 1.622 -14.076 1.00 92.25 194 ASP A CA 1
ATOM 1511 C C . ASP A 1 194 ? -11.789 0.668 -12.876 1.00 92.25 194 ASP A C 1
ATOM 1513 O O . ASP A 1 194 ? -10.832 0.160 -12.292 1.00 92.25 194 ASP A O 1
ATOM 1517 N N . LEU A 1 195 ? -13.044 0.474 -12.451 1.00 93.44 195 LEU A N 1
ATOM 1518 C CA . LEU A 1 195 ? -13.378 -0.383 -11.306 1.00 9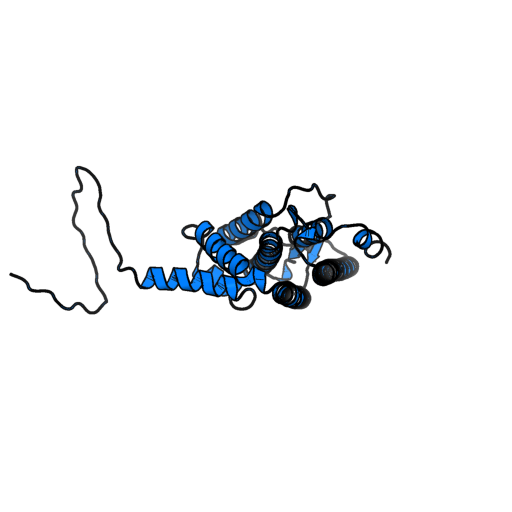3.44 195 LEU A CA 1
ATOM 1519 C C . LEU A 1 195 ? -13.022 -1.867 -11.528 1.00 93.44 195 LEU A C 1
ATOM 1521 O O . LEU A 1 195 ? -12.488 -2.464 -10.596 1.00 93.44 195 LEU A O 1
ATOM 1525 N N . PRO A 1 196 ? -13.248 -2.476 -12.711 1.00 94.06 196 PRO A N 1
ATOM 1526 C CA . PRO A 1 196 ? -12.725 -3.814 -13.005 1.00 94.06 196 PRO A CA 1
ATOM 1527 C C . PRO A 1 196 ? -11.204 -3.936 -12.838 1.00 94.06 196 PRO A C 1
ATOM 1529 O O . PRO A 1 196 ? -10.718 -4.933 -12.301 1.00 94.06 196 PRO A O 1
ATOM 1532 N N . LEU A 1 197 ? -10.438 -2.918 -13.246 1.00 94.12 197 LEU A N 1
ATOM 1533 C CA . LEU A 1 197 ? -8.993 -2.887 -13.000 1.00 94.12 197 LEU A CA 1
ATOM 1534 C C . LEU A 1 197 ? -8.688 -2.873 -11.495 1.00 94.12 197 LEU A C 1
ATOM 1536 O O . LEU A 1 197 ? -7.876 -3.677 -11.039 1.00 94.12 197 LEU A O 1
ATOM 1540 N N . LEU A 1 198 ? -9.354 -2.013 -10.720 1.00 95.56 198 LEU A N 1
ATOM 1541 C CA . LEU A 1 198 ? -9.202 -1.968 -9.262 1.00 95.56 198 LEU A CA 1
ATOM 1542 C C . LEU A 1 198 ? -9.542 -3.318 -8.609 1.00 95.56 198 LEU A C 1
ATOM 1544 O O . LEU A 1 198 ? -8.791 -3.794 -7.760 1.00 95.56 198 LEU A O 1
ATOM 1548 N N . GLU A 1 199 ? -10.622 -3.974 -9.042 1.00 95.56 199 GLU A N 1
ATOM 1549 C CA . GLU A 1 199 ? -10.974 -5.314 -8.566 1.00 95.56 199 GLU A CA 1
ATOM 1550 C C . GLU A 1 199 ? -9.853 -6.321 -8.855 1.00 95.56 199 GLU A C 1
ATOM 1552 O O . GLU A 1 199 ? -9.494 -7.102 -7.976 1.00 95.56 199 GLU A O 1
ATOM 1557 N N . SER A 1 200 ? -9.273 -6.285 -10.060 1.00 94.56 200 SER A N 1
ATOM 1558 C CA . SER A 1 200 ? -8.197 -7.200 -10.461 1.00 94.56 200 SER A CA 1
ATOM 1559 C C . SER A 1 200 ? -6.920 -7.015 -9.636 1.00 94.56 200 SER A C 1
ATOM 1561 O O . SER A 1 200 ? -6.298 -8.000 -9.246 1.00 94.56 200 SER A O 1
ATOM 1563 N N . VAL A 1 201 ? -6.565 -5.769 -9.305 1.00 94.69 201 VAL A N 1
ATOM 1564 C CA . VAL A 1 201 ? -5.410 -5.448 -8.452 1.00 94.69 201 VAL A CA 1
ATOM 1565 C C . VAL A 1 201 ? -5.669 -5.895 -7.011 1.00 94.69 201 VAL A C 1
ATOM 1567 O O . VAL A 1 201 ? -4.787 -6.462 -6.366 1.00 94.69 201 VAL A O 1
ATOM 1570 N N . ALA A 1 202 ? -6.889 -5.685 -6.510 1.00 94.88 202 ALA A N 1
ATOM 1571 C CA . ALA A 1 202 ? -7.278 -6.067 -5.157 1.00 94.88 202 ALA A CA 1
ATOM 1572 C C . ALA A 1 202 ? -7.467 -7.584 -4.987 1.00 94.88 202 ALA A C 1
ATOM 1574 O O . ALA A 1 202 ? -7.316 -8.088 -3.874 1.00 94.88 202 ALA A O 1
ATOM 1575 N N . ALA A 1 203 ? -7.775 -8.316 -6.065 1.00 91.19 203 ALA A N 1
ATOM 1576 C CA . ALA A 1 203 ? -8.262 -9.696 -6.032 1.00 91.19 203 ALA A CA 1
ATOM 1577 C C . ALA A 1 203 ? -7.430 -10.635 -5.156 1.00 91.19 203 ALA A C 1
ATOM 1579 O O . ALA A 1 203 ? -8.002 -11.414 -4.386 1.00 91.19 203 ALA A O 1
ATOM 1580 N N . ASP A 1 204 ? -6.107 -10.514 -5.262 1.00 82.31 204 ASP A N 1
ATOM 1581 C CA . ASP A 1 204 ? -5.167 -11.360 -4.544 1.00 82.31 204 ASP A CA 1
ATOM 1582 C C . ASP A 1 204 ? -4.592 -10.689 -3.303 1.00 82.31 204 ASP A C 1
ATOM 1584 O O . ASP A 1 204 ? -4.056 -11.392 -2.467 1.00 82.31 204 ASP A O 1
ATOM 1588 N N . GLN A 1 205 ? -4.679 -9.370 -3.140 1.00 88.62 205 GLN A N 1
ATOM 1589 C CA . GLN A 1 205 ? -3.914 -8.636 -2.119 1.00 88.62 205 GLN A CA 1
ATOM 1590 C C . GLN A 1 205 ? -4.766 -8.022 -1.011 1.00 88.62 205 GLN A C 1
ATOM 1592 O O . GLN A 1 205 ? -4.283 -7.856 0.113 1.00 88.62 205 GLN A O 1
ATOM 1597 N N . ASP A 1 206 ? -6.009 -7.678 -1.336 1.00 95.00 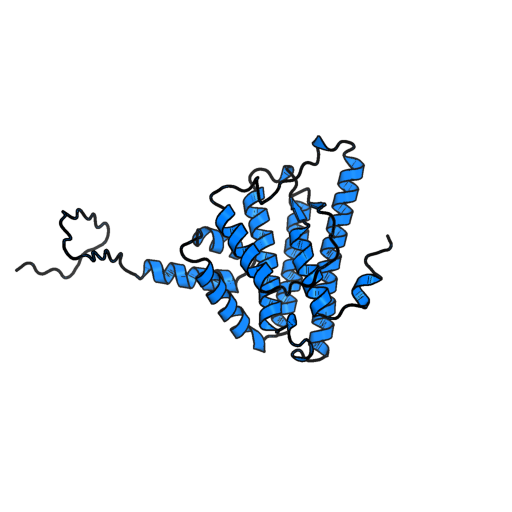206 ASP A N 1
ATOM 1598 C CA . ASP A 1 206 ? -6.906 -6.910 -0.482 1.00 95.00 206 ASP A CA 1
ATOM 1599 C C . ASP A 1 206 ? -8.356 -7.408 -0.648 1.00 95.00 206 ASP A C 1
ATOM 1601 O O . ASP A 1 206 ? -9.138 -6.853 -1.428 1.00 95.00 206 ASP A O 1
ATOM 1605 N N . PRO A 1 207 ? -8.720 -8.502 0.049 1.00 93.31 207 PRO A N 1
ATOM 1606 C CA . PRO A 1 207 ? -10.040 -9.113 -0.080 1.00 93.31 207 PRO A CA 1
ATOM 1607 C C . PRO A 1 207 ? -11.190 -8.181 0.318 1.00 93.31 207 PRO A C 1
ATOM 1609 O O . PRO A 1 207 ? -12.236 -8.213 -0.328 1.00 93.31 207 PRO A O 1
ATOM 1612 N N . ASP A 1 208 ? -10.994 -7.349 1.347 1.00 93.62 208 ASP A N 1
ATOM 1613 C CA . ASP A 1 208 ? -12.017 -6.415 1.830 1.00 93.62 208 ASP A CA 1
ATOM 1614 C C . ASP A 1 208 ? -12.257 -5.295 0.793 1.00 93.62 208 ASP A C 1
ATOM 1616 O O . ASP A 1 208 ? -13.409 -4.988 0.470 1.00 93.62 208 ASP A O 1
ATOM 1620 N N . LEU A 1 209 ? -11.195 -4.746 0.180 1.00 96.31 209 LEU A N 1
ATOM 1621 C CA . LEU A 1 209 ? -11.337 -3.776 -0.914 1.00 96.31 209 LEU A CA 1
ATOM 1622 C C . LEU A 1 209 ? -11.995 -4.401 -2.144 1.00 96.31 209 LEU A C 1
ATOM 1624 O O . LEU A 1 209 ? -12.905 -3.813 -2.729 1.00 96.31 209 LEU A O 1
ATOM 1628 N N . ARG A 1 210 ? -11.583 -5.617 -2.520 1.00 96.50 210 ARG A N 1
ATOM 1629 C CA . ARG A 1 210 ? -12.194 -6.360 -3.629 1.00 96.50 210 ARG A CA 1
ATOM 1630 C C . ARG A 1 210 ? -13.700 -6.533 -3.419 1.00 96.50 210 ARG A C 1
ATOM 1632 O O . ARG A 1 210 ? -14.475 -6.338 -4.353 1.00 96.50 210 ARG A O 1
ATOM 1639 N N . GLU A 1 211 ? -14.121 -6.895 -2.207 1.00 95.56 211 GLU A N 1
ATOM 1640 C CA . GLU A 1 211 ? -15.539 -7.036 -1.864 1.00 95.56 211 GLU A CA 1
ATOM 1641 C C . GLU A 1 211 ? -16.291 -5.704 -2.019 1.00 95.56 211 GLU A C 1
ATOM 1643 O O . GLU A 1 211 ? -17.372 -5.672 -2.610 1.00 95.56 211 GLU A O 1
ATOM 1648 N N . ALA A 1 212 ? -15.711 -4.595 -1.549 1.00 95.81 212 ALA A N 1
ATOM 1649 C CA . ALA A 1 212 ? -16.301 -3.265 -1.695 1.00 95.81 212 ALA A CA 1
ATOM 1650 C C . ALA A 1 212 ? -16.467 -2.856 -3.171 1.00 95.81 212 ALA A C 1
ATOM 1652 O O . ALA A 1 212 ? -17.516 -2.334 -3.555 1.00 95.81 212 ALA A O 1
ATOM 1653 N N . VAL A 1 213 ? -15.474 -3.145 -4.018 1.00 95.88 213 VAL A N 1
ATOM 1654 C CA . VAL A 1 213 ? -15.531 -2.866 -5.464 1.00 95.88 213 VAL A CA 1
ATOM 1655 C C . VAL A 1 213 ? -16.628 -3.687 -6.133 1.00 95.88 213 VAL A C 1
ATOM 1657 O O . VAL A 1 213 ? -17.449 -3.124 -6.860 1.00 95.88 213 VAL A O 1
ATOM 1660 N N . LYS A 1 214 ? -16.697 -4.992 -5.839 1.00 94.81 214 LYS A N 1
ATOM 1661 C CA . LYS A 1 214 ? -17.742 -5.883 -6.365 1.00 94.81 214 LYS A CA 1
ATOM 1662 C C . LYS A 1 214 ? -19.141 -5.390 -6.030 1.00 94.81 214 LYS A C 1
ATOM 1664 O O . LYS A 1 214 ? -19.957 -5.244 -6.929 1.00 94.81 214 LYS A O 1
ATOM 1669 N N . LYS A 1 215 ? -19.391 -5.003 -4.775 1.00 93.56 215 LYS A N 1
ATOM 1670 C CA . LYS A 1 215 ? -20.687 -4.432 -4.362 1.00 93.56 215 LYS A CA 1
ATOM 1671 C C . LYS A 1 215 ? -21.098 -3.224 -5.207 1.00 93.56 215 LYS A C 1
ATOM 1673 O O . LYS A 1 215 ? -22.288 -3.002 -5.416 1.00 93.56 215 LYS A O 1
ATOM 1678 N N . VAL A 1 216 ? -20.144 -2.404 -5.653 1.00 93.25 216 VAL A N 1
ATOM 1679 C CA . VAL A 1 216 ? -20.426 -1.247 -6.517 1.00 93.25 216 VAL A CA 1
ATOM 1680 C C . VAL A 1 216 ? -20.656 -1.670 -7.967 1.00 93.25 216 VAL A C 1
ATOM 1682 O O . VAL A 1 216 ? -21.531 -1.095 -8.615 1.00 93.25 216 VAL A O 1
ATOM 1685 N N . LEU A 1 217 ? -19.908 -2.654 -8.469 1.00 91.06 217 LEU A N 1
ATOM 1686 C CA . LEU A 1 217 ? -20.100 -3.223 -9.806 1.00 91.06 217 LEU A CA 1
ATOM 1687 C C . LEU A 1 217 ? -21.469 -3.902 -9.936 1.00 91.06 217 LEU A C 1
ATOM 1689 O O . LEU A 1 217 ? -22.234 -3.527 -10.821 1.00 91.06 217 LEU A O 1
ATOM 1693 N N . ASP A 1 218 ? -21.833 -4.767 -8.992 1.00 90.12 218 ASP A N 1
ATOM 1694 C CA . ASP A 1 218 ? -23.120 -5.473 -8.976 1.00 90.12 218 ASP A CA 1
ATOM 1695 C C . ASP A 1 218 ? -24.291 -4.472 -8.954 1.00 90.12 218 ASP A C 1
ATOM 1697 O O . ASP A 1 218 ? -25.213 -4.538 -9.765 1.00 90.12 218 ASP A O 1
ATOM 1701 N N . LYS A 1 219 ? -24.206 -3.432 -8.110 1.00 87.00 219 LYS A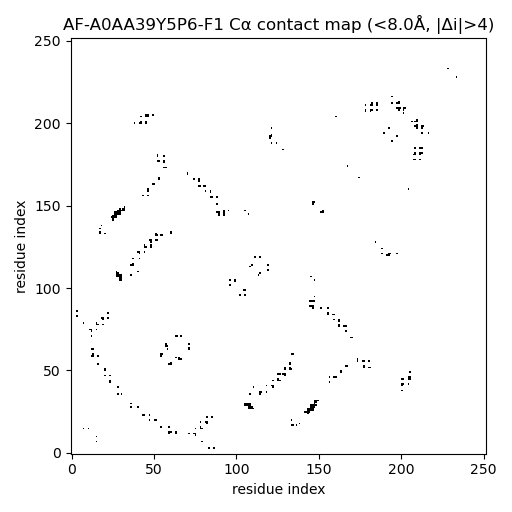 N 1
ATOM 1702 C CA . LYS A 1 219 ? -25.203 -2.343 -8.070 1.00 87.00 219 LYS A CA 1
ATOM 1703 C C . LYS A 1 219 ? -25.303 -1.551 -9.378 1.00 87.00 219 LYS A C 1
ATOM 1705 O O . LYS A 1 219 ? -26.339 -0.930 -9.624 1.00 87.00 219 LYS A O 1
ATOM 1710 N N . LYS A 1 220 ? -24.232 -1.474 -10.177 1.00 81.75 220 LYS A N 1
ATOM 1711 C CA . LYS A 1 220 ? -24.265 -0.825 -11.499 1.00 81.75 220 LYS A CA 1
ATOM 1712 C C . LYS A 1 220 ? -24.939 -1.719 -12.534 1.00 81.75 220 LYS A C 1
ATOM 1714 O O . LYS A 1 220 ? -25.649 -1.181 -13.375 1.00 81.75 220 LYS A O 1
ATOM 1719 N N . GLU A 1 221 ? -24.752 -3.032 -12.452 1.00 77.56 221 GLU A N 1
ATOM 1720 C CA . GLU A 1 221 ? -25.414 -4.001 -13.331 1.00 77.56 221 GLU A CA 1
ATOM 1721 C C . GLU A 1 221 ? -26.914 -4.131 -13.031 1.00 77.56 221 GLU A C 1
ATOM 1723 O O . GLU A 1 221 ? -27.724 -4.225 -13.951 1.00 77.56 221 GLU A O 1
ATOM 1728 N N . GLU A 1 222 ? -27.308 -4.056 -11.756 1.00 74.62 222 GLU A N 1
ATOM 1729 C CA . GLU A 1 222 ? -28.716 -4.092 -11.332 1.00 74.62 222 GLU A CA 1
ATOM 1730 C C . GLU A 1 222 ? -29.506 -2.829 -11.709 1.00 74.62 222 GLU A C 1
ATOM 1732 O O . GLU A 1 222 ? -30.739 -2.852 -11.770 1.00 74.62 222 GLU A O 1
ATOM 1737 N N . ARG A 1 223 ? -28.826 -1.701 -11.948 1.00 61.56 223 ARG A N 1
ATOM 1738 C CA . ARG A 1 223 ? -29.487 -0.466 -12.376 1.00 61.56 223 ARG A CA 1
ATOM 1739 C C . ARG A 1 223 ? -29.7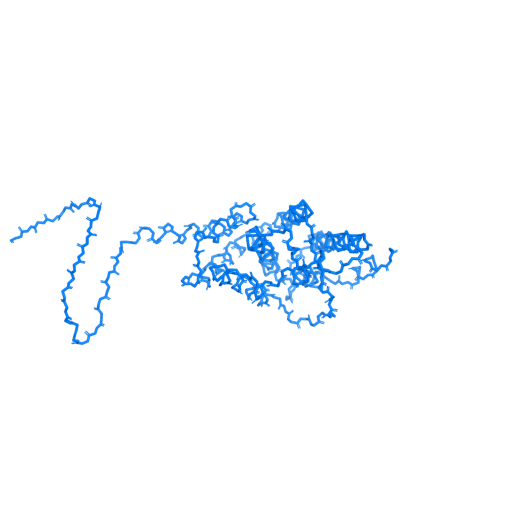46 -0.532 -13.881 1.00 61.56 223 ARG A C 1
ATOM 1741 O O . ARG A 1 223 ? -28.785 -0.487 -14.649 1.00 61.56 223 ARG A O 1
ATOM 1748 N N . PRO A 1 224 ? -31.015 -0.557 -14.336 1.00 58.94 224 PRO A N 1
ATOM 1749 C CA . PRO A 1 224 ? -31.287 -0.415 -15.757 1.00 58.94 224 PRO A CA 1
ATOM 1750 C C . PRO A 1 224 ? -30.697 0.918 -16.244 1.00 58.94 224 PRO A C 1
ATOM 1752 O O . PRO A 1 224 ? -30.700 1.900 -15.490 1.00 58.94 224 PRO A O 1
ATOM 1755 N N . PRO A 1 225 ? -30.167 0.981 -17.478 1.00 59.38 225 PRO A N 1
ATOM 1756 C CA . PRO A 1 225 ? -29.621 2.213 -18.024 1.00 59.38 225 PRO A CA 1
ATOM 1757 C C . PRO A 1 225 ? -30.737 3.259 -18.122 1.00 59.38 225 PRO A C 1
ATOM 1759 O O . PRO A 1 225 ? -31.552 3.248 -19.042 1.00 59.38 225 PRO A O 1
ATOM 1762 N N . ASN A 1 226 ? -30.781 4.167 -17.150 1.00 60.59 226 ASN A N 1
ATOM 1763 C CA . ASN A 1 226 ? -31.723 5.273 -17.141 1.00 60.59 226 ASN A CA 1
ATOM 1764 C C . ASN A 1 226 ? -31.108 6.437 -17.913 1.00 60.59 226 ASN A C 1
ATOM 1766 O O . ASN A 1 226 ? -30.147 7.060 -17.464 1.00 60.59 226 ASN A O 1
ATOM 1770 N N . VAL A 1 227 ? -31.682 6.743 -19.072 1.00 61.69 227 VAL A N 1
ATOM 1771 C CA . VAL A 1 227 ? -31.376 7.973 -19.804 1.00 61.69 227 VAL A CA 1
ATOM 1772 C C . VAL A 1 227 ? -32.324 9.057 -19.296 1.00 61.69 227 VAL A C 1
ATOM 1774 O O . VAL A 1 227 ? -33.534 8.960 -19.485 1.00 61.69 227 VAL A O 1
ATOM 1777 N N . ILE A 1 228 ? -31.786 10.073 -18.620 1.00 64.56 228 ILE A N 1
ATOM 1778 C CA . ILE A 1 228 ? -32.560 11.218 -18.127 1.00 64.56 228 ILE A CA 1
ATOM 1779 C C . ILE A 1 228 ? -32.232 12.430 -18.995 1.00 64.56 228 ILE A C 1
ATOM 1781 O O . ILE A 1 228 ? -31.085 12.864 -19.053 1.00 64.56 228 ILE A O 1
ATOM 1785 N N . PHE A 1 229 ? -33.255 12.998 -19.632 1.00 64.62 229 PHE A N 1
ATOM 1786 C CA . PHE A 1 229 ? -33.163 14.276 -20.332 1.00 64.62 229 PHE A CA 1
ATOM 1787 C C . PHE A 1 229 ? -33.800 15.363 -19.462 1.00 64.62 229 PHE A C 1
ATOM 1789 O O . PHE A 1 229 ? -35.004 15.328 -19.214 1.00 64.62 229 PHE A O 1
ATOM 1796 N N . SER A 1 230 ? -33.021 16.342 -19.005 1.00 68.75 230 SER A N 1
ATOM 1797 C CA . SER A 1 230 ? -33.520 17.490 -18.235 1.00 68.75 230 SER A CA 1
ATOM 1798 C C . SER A 1 230 ? -33.093 18.806 -18.892 1.00 68.75 230 SER A C 1
ATOM 1800 O O . SER A 1 230 ? -31.961 18.953 -19.336 1.00 68.75 230 SER A O 1
ATOM 1802 N N . GLY A 1 231 ? -34.041 19.733 -19.049 1.00 74.56 231 GLY A N 1
ATOM 1803 C CA . GLY A 1 231 ? -33.870 20.982 -19.800 1.00 74.56 231 GLY A CA 1
ATOM 1804 C C . GLY A 1 231 ? -35.217 21.543 -20.264 1.00 74.56 231 GLY A C 1
ATOM 1805 O O . GLY A 1 231 ? -36.163 20.785 -20.467 1.00 74.56 231 GLY A O 1
ATOM 1806 N N . ALA A 1 232 ? -35.327 22.869 -20.401 1.00 72.38 232 ALA A N 1
ATOM 1807 C CA . ALA A 1 232 ? -36.594 23.535 -20.733 1.00 72.38 232 ALA A CA 1
ATOM 1808 C C . ALA A 1 232 ? -37.034 23.357 -22.203 1.00 72.38 232 ALA A C 1
ATOM 1810 O O . ALA A 1 232 ? -38.182 23.639 -22.525 1.00 72.38 232 ALA A O 1
ATOM 1811 N N . ASP A 1 233 ? -36.144 22.884 -23.085 1.00 80.62 233 ASP A N 1
ATOM 1812 C CA . ASP A 1 233 ? -36.394 22.789 -24.532 1.00 80.62 233 ASP A CA 1
ATOM 1813 C C . ASP A 1 233 ? -35.692 21.557 -25.148 1.00 80.62 233 ASP A C 1
ATOM 1815 O O . ASP A 1 233 ? -34.996 21.626 -26.162 1.00 80.62 233 ASP A O 1
ATOM 1819 N N . ASN A 1 234 ? -35.837 20.396 -24.499 1.00 76.88 234 ASN A N 1
ATOM 1820 C CA . ASN A 1 234 ? -35.285 19.135 -24.999 1.00 76.88 234 ASN A CA 1
ATOM 1821 C C . ASN A 1 234 ? -36.051 18.675 -26.250 1.00 76.88 234 ASN A C 1
ATOM 1823 O O . ASN A 1 234 ? -37.181 18.198 -26.152 1.00 76.88 234 ASN A O 1
ATOM 1827 N N . ARG A 1 235 ? -35.430 18.788 -27.429 1.00 79.62 235 ARG A N 1
ATOM 1828 C CA . ARG A 1 235 ? -35.965 18.272 -28.700 1.00 79.62 235 ARG A CA 1
ATOM 1829 C C . ARG A 1 235 ? -34.950 17.338 -29.347 1.00 79.62 235 ARG A C 1
ATOM 1831 O O . ARG A 1 235 ? -33.786 17.694 -29.492 1.00 79.62 235 ARG A O 1
ATOM 1838 N N . GLY A 1 236 ? -35.392 16.153 -29.753 1.00 74.81 236 GLY A N 1
ATOM 1839 C CA . GLY A 1 236 ? -34.543 15.161 -30.407 1.00 74.81 236 GLY A CA 1
ATOM 1840 C C . GLY A 1 236 ? -35.285 13.855 -30.671 1.00 74.81 236 GLY A C 1
ATOM 1841 O O . GLY A 1 236 ? -36.403 13.663 -30.196 1.00 74.81 236 GLY A O 1
ATOM 1842 N N . PHE A 1 237 ? -34.663 12.963 -31.439 1.00 71.06 237 PHE A N 1
ATOM 1843 C CA . PHE A 1 237 ? -35.150 11.605 -31.676 1.00 71.06 237 PHE A CA 1
ATOM 1844 C C . PHE A 1 237 ? -34.202 10.614 -30.999 1.00 71.06 237 PHE A C 1
ATOM 1846 O O . PHE A 1 237 ? -32.992 10.672 -31.219 1.00 71.06 237 PHE A O 1
ATOM 1853 N N . GLN A 1 238 ? -34.741 9.716 -30.173 1.00 65.19 238 GLN A N 1
ATOM 1854 C CA . GLN A 1 238 ? -33.959 8.674 -29.515 1.00 65.19 238 GLN A CA 1
ATOM 1855 C C . GLN A 1 238 ? -34.063 7.376 -30.312 1.00 65.19 238 GLN A C 1
ATOM 1857 O O . GLN A 1 238 ? -35.147 6.820 -30.475 1.00 65.19 238 GLN A O 1
ATOM 1862 N N . LEU A 1 239 ? -32.918 6.869 -30.764 1.00 68.69 239 LEU A N 1
ATOM 1863 C CA . LEU A 1 239 ? -32.799 5.522 -31.306 1.00 68.69 239 LEU A CA 1
ATOM 1864 C C . LEU A 1 239 ? -32.144 4.641 -30.236 1.00 68.69 239 LEU A C 1
ATOM 1866 O O . LEU A 1 239 ? -30.978 4.837 -29.900 1.00 68.69 239 LEU A O 1
ATOM 1870 N N . GLY A 1 240 ? -32.904 3.709 -29.664 1.00 66.94 240 GLY A N 1
ATOM 1871 C CA . GLY A 1 240 ? -32.406 2.746 -28.682 1.00 66.94 240 GLY A CA 1
ATOM 1872 C C . GLY A 1 240 ? -32.368 1.341 -29.271 1.00 66.94 240 GLY A C 1
ATOM 1873 O O . GLY A 1 240 ? -33.335 0.910 -29.892 1.00 66.94 240 GLY A O 1
ATOM 1874 N N . HIS A 1 241 ? -31.269 0.620 -29.057 1.00 61.47 241 HIS A N 1
ATOM 1875 C CA . HIS A 1 241 ? -31.165 -0.803 -29.371 1.00 61.47 241 HIS A CA 1
ATOM 1876 C C . HIS A 1 241 ? -31.175 -1.594 -28.059 1.00 61.47 241 HIS A C 1
ATOM 1878 O O . HIS A 1 241 ? -30.242 -1.485 -27.266 1.00 61.47 241 HIS A O 1
ATOM 1884 N N . ASN A 1 242 ? -32.244 -2.354 -27.811 1.00 63.19 242 ASN A N 1
ATOM 1885 C CA . ASN A 1 242 ? -32.351 -3.239 -26.654 1.00 63.19 242 ASN A CA 1
ATOM 1886 C C . ASN A 1 242 ? -32.007 -4.671 -27.086 1.00 63.19 242 ASN A C 1
ATOM 1888 O O . ASN A 1 242 ? -32.685 -5.235 -27.939 1.00 63.19 242 ASN A O 1
ATOM 1892 N N . SER A 1 243 ? -30.955 -5.245 -26.503 1.00 70.88 243 SER A N 1
ATOM 1893 C CA . SER A 1 243 ? -30.515 -6.625 -26.746 1.00 70.88 243 SER A CA 1
ATOM 1894 C C . SER A 1 243 ? -30.993 -7.625 -25.681 1.00 70.88 243 SER A C 1
ATOM 1896 O O . SER A 1 243 ? -30.608 -8.790 -25.723 1.00 70.88 243 SER A O 1
ATOM 1898 N N . GLY A 1 244 ? -31.793 -7.180 -24.710 1.00 68.12 244 GLY A N 1
ATOM 1899 C CA . GLY A 1 244 ? -32.375 -7.995 -23.645 1.00 68.12 244 GLY A CA 1
ATOM 1900 C C . GLY A 1 244 ? -33.818 -8.427 -23.927 1.00 68.12 244 GLY A C 1
ATOM 1901 O O . GLY A 1 244 ? -34.477 -7.942 -24.847 1.00 68.12 244 GLY A O 1
ATOM 1902 N N . SER A 1 245 ? -34.324 -9.352 -23.107 1.00 65.94 245 SER A N 1
ATOM 1903 C CA . SER A 1 245 ? -35.697 -9.848 -23.228 1.00 65.94 245 SER A CA 1
ATOM 1904 C C . SER A 1 245 ? -36.686 -8.807 -22.705 1.00 65.94 245 SER A C 1
ATOM 1906 O O . SER A 1 245 ? -36.632 -8.403 -21.545 1.00 65.94 245 SER A O 1
ATOM 1908 N N . ILE A 1 246 ? -37.601 -8.377 -23.567 1.00 66.69 246 ILE A N 1
ATOM 1909 C CA . ILE A 1 246 ? -38.648 -7.413 -23.243 1.00 66.69 246 ILE A CA 1
ATOM 1910 C C . ILE A 1 246 ? -39.953 -8.169 -22.950 1.00 66.69 246 ILE A C 1
ATOM 1912 O O . ILE A 1 246 ? -40.428 -8.924 -23.795 1.00 66.69 246 ILE A O 1
ATOM 1916 N N . SER A 1 247 ? -40.574 -7.933 -21.791 1.00 69.62 247 SER A N 1
ATOM 1917 C CA . SER A 1 247 ? -41.897 -8.480 -21.448 1.00 69.62 247 SER A CA 1
ATOM 1918 C C . SER A 1 247 ? -42.770 -7.444 -20.739 1.00 69.62 247 SER A C 1
ATOM 1920 O O . SER A 1 247 ? -42.248 -6.610 -20.005 1.00 69.62 247 SER A O 1
ATOM 1922 N N . GLY A 1 248 ? -44.094 -7.529 -20.911 1.00 54.78 248 GLY A N 1
ATOM 1923 C CA . GLY A 1 248 ? -45.063 -6.704 -20.173 1.00 54.78 248 GLY A CA 1
ATOM 1924 C C . GLY A 1 248 ? -45.551 -5.433 -20.880 1.00 54.78 248 GLY A C 1
ATOM 1925 O O . GLY A 1 248 ? -46.203 -4.611 -20.243 1.00 54.78 248 GLY A O 1
ATOM 1926 N N . PHE A 1 249 ? -45.285 -5.256 -22.179 1.00 61.53 249 PHE A N 1
ATOM 1927 C CA . PHE A 1 249 ? -45.890 -4.157 -22.938 1.00 61.53 249 PHE A CA 1
ATOM 1928 C C . PHE A 1 249 ? -47.299 -4.517 -23.413 1.00 61.53 249 PHE A C 1
ATOM 1930 O O . PHE A 1 249 ? -47.507 -5.558 -24.033 1.00 61.53 249 PHE A O 1
ATOM 1937 N N . THR A 1 250 ? -48.248 -3.615 -23.165 1.00 48.16 250 THR A N 1
ATOM 1938 C CA . THR A 1 250 ? -49.564 -3.627 -23.812 1.00 48.16 250 THR A CA 1
ATOM 1939 C C . THR A 1 250 ? -49.641 -2.361 -24.650 1.00 48.16 250 THR A C 1
ATOM 1941 O O . THR A 1 250 ? -49.563 -1.262 -24.103 1.00 48.16 250 THR A O 1
ATOM 1944 N N . PHE A 1 251 ? -49.723 -2.509 -25.968 1.00 49.03 251 PHE A N 1
ATOM 1945 C CA . PHE A 1 251 ? -49.974 -1.384 -26.862 1.00 49.03 251 PHE A CA 1
ATOM 1946 C C . PHE A 1 251 ? -51.491 -1.205 -26.953 1.00 49.03 251 PHE A C 1
ATOM 1948 O O . PHE A 1 251 ? -52.194 -2.155 -27.299 1.00 49.03 251 PHE A O 1
ATOM 1955 N N . GLY A 1 252 ? -51.970 -0.030 -26.542 1.00 44.91 252 GLY A N 1
ATOM 1956 C CA . GLY A 1 252 ? -53.354 0.409 -26.738 1.00 44.91 252 GLY A CA 1
ATOM 1957 C C . GLY A 1 252 ? -53.567 1.014 -28.115 1.00 44.91 252 GLY A C 1
ATOM 1958 O O . GLY A 1 252 ? -52.564 1.463 -28.717 1.00 44.91 252 GLY A O 1
#

Organism: NCBI:txid869390